Protein AF-A0AAG5DMY7-F1 (afdb_monomer_lite)

Sequence (211 aa):
MSATARTNRIQMEKLIEALQREPDIAHATYQRSRNRHDFWEELAKQLNYLGPPVKHHFHWKKVWFDFKCSVRKKMRLKTKALNGLERKVAEMLSSPTAQRIEIPLVHSGDRALRDIKIEVDDTNNMIDIEEPIIASTNDFPIRRKKDSKIEEVLEQNRELVEVTRLKLESEKLLVAAIQQATKANERVAEEMQKNNALLAALIDHLSQDAV

Organism: Anopheles atroparvus (NCBI:txid41427)

InterPro domains:
  IPR028002 Myb/SANT-like DNA-binding domain 5 [PF13873] (32-75)

Radius of gyration: 34.6 Å; chains: 1; bounding box: 76×49×114 Å

Foldseek 3Di:
DDDPPDQDPVLLVLLLVLCLVVVCLLLVPDDDPPCNVVSLQVSLVVSVVVDPPRDGSVVSVVVSVVLLVVLVVCVVVVPDDQDPSSVSSVVSVPPPPNPDDDDDPPDDDDDDDDDDDDDDDDDDDDDDDDDDDDDDDDDDPDDDPVVVVVVVVVVVVVVVVVVVVVVVVVVVVVVVVVVVVVVVVVVVVVVVVVVVVVVVVVVVVVVVVVD

pLDDT: mean 74.87, std 23.1, range [27.45, 97.5]

Structure (mmCIF, N/CA/C/O backbone):
data_AF-A0AAG5DMY7-F1
#
_entry.id   AF-A0AAG5DMY7-F1
#
loop_
_atom_site.group_PDB
_atom_site.id
_atom_site.type_symbol
_atom_site.label_atom_id
_atom_site.label_alt_id
_atom_site.label_comp_id
_atom_site.label_asym_id
_atom_site.label_entity_id
_atom_site.label_seq_id
_atom_site.pdbx_PDB_ins_code
_atom_site.Cartn_x
_atom_site.Cartn_y
_atom_site.Cartn_z
_atom_site.occupancy
_atom_site.B_iso_or_equiv
_atom_site.auth_seq_id
_atom_site.auth_comp_id
_atom_site.auth_asym_id
_atom_site.auth_atom_id
_atom_site.pdbx_PDB_model_num
ATOM 1 N N . MET A 1 1 ? 25.366 -17.070 -16.644 1.00 27.45 1 MET A N 1
ATOM 2 C CA . MET A 1 1 ? 25.275 -15.807 -15.873 1.00 27.45 1 MET A CA 1
ATOM 3 C C . MET A 1 1 ? 24.788 -14.699 -16.798 1.00 27.45 1 MET A C 1
ATOM 5 O O . MET A 1 1 ? 25.512 -14.366 -17.722 1.00 27.45 1 MET A O 1
ATOM 9 N N . SER A 1 2 ? 23.586 -14.145 -16.605 1.00 32.09 2 SER A N 1
ATOM 10 C CA . SER A 1 2 ? 23.185 -12.927 -17.326 1.00 32.09 2 SER A CA 1
ATOM 11 C C . SER A 1 2 ? 23.181 -11.770 -16.338 1.00 32.09 2 SER A C 1
ATOM 13 O O . SER A 1 2 ? 22.393 -11.753 -15.391 1.00 32.09 2 SER A O 1
ATOM 15 N N . ALA A 1 3 ? 24.123 -10.843 -16.515 1.00 36.44 3 ALA A N 1
ATOM 16 C CA . ALA A 1 3 ? 24.133 -9.568 -15.815 1.00 36.44 3 ALA A CA 1
ATOM 17 C C . ALA A 1 3 ? 22.745 -8.927 -15.952 1.00 36.44 3 ALA A C 1
ATOM 19 O O . ALA A 1 3 ? 22.164 -8.953 -17.036 1.00 36.44 3 ALA A O 1
ATOM 20 N N . THR A 1 4 ? 22.190 -8.351 -14.883 1.00 54.12 4 THR A N 1
ATOM 21 C CA . THR A 1 4 ? 20.932 -7.598 -14.971 1.00 54.12 4 THR A CA 1
ATOM 22 C C . THR A 1 4 ? 21.107 -6.472 -15.985 1.00 54.12 4 THR A C 1
ATOM 24 O O . THR A 1 4 ? 21.672 -5.425 -15.667 1.00 54.12 4 THR A O 1
ATOM 27 N N . ALA A 1 5 ? 20.665 -6.707 -17.221 1.00 65.56 5 ALA A N 1
ATOM 28 C CA . ALA A 1 5 ? 20.879 -5.793 -18.326 1.00 65.56 5 ALA A CA 1
ATOM 29 C C . ALA A 1 5 ? 20.291 -4.423 -17.967 1.00 65.56 5 ALA A C 1
ATOM 31 O O . ALA A 1 5 ? 19.132 -4.321 -17.528 1.00 65.56 5 ALA A O 1
ATOM 32 N N . ARG A 1 6 ? 21.141 -3.394 -18.080 1.00 77.75 6 ARG A N 1
ATOM 33 C CA . ARG A 1 6 ? 20.830 -2.009 -17.724 1.00 77.75 6 ARG A CA 1
ATOM 34 C C . ARG A 1 6 ? 19.629 -1.553 -18.548 1.00 77.75 6 ARG A C 1
ATOM 36 O O . ARG A 1 6 ? 19.631 -1.692 -19.765 1.00 77.75 6 ARG A O 1
ATOM 43 N N . THR A 1 7 ? 18.616 -1.017 -17.872 1.00 84.88 7 THR A N 1
ATOM 44 C CA . THR A 1 7 ? 17.443 -0.425 -18.523 1.00 84.88 7 THR A CA 1
ATOM 45 C C . THR A 1 7 ? 17.884 0.649 -19.513 1.00 84.88 7 THR A C 1
ATOM 47 O O . THR A 1 7 ? 18.654 1.542 -19.150 1.00 84.88 7 THR A O 1
ATOM 50 N N . ASN A 1 8 ? 17.399 0.560 -20.751 1.00 86.50 8 ASN A N 1
ATOM 51 C CA . ASN A 1 8 ? 17.703 1.539 -21.786 1.00 86.50 8 ASN A CA 1
ATOM 52 C C . ASN A 1 8 ? 17.087 2.900 -21.413 1.00 86.50 8 ASN A C 1
ATOM 54 O O . ASN A 1 8 ? 16.017 2.976 -20.806 1.00 86.50 8 ASN A O 1
ATOM 58 N N . ARG A 1 9 ? 17.752 3.993 -21.792 1.00 88.31 9 ARG A N 1
ATOM 59 C CA . ARG A 1 9 ? 17.266 5.359 -21.587 1.00 88.31 9 ARG A CA 1
ATOM 60 C C . ARG A 1 9 ? 15.864 5.564 -22.166 1.00 88.31 9 ARG A C 1
ATOM 62 O O . ARG A 1 9 ? 15.027 6.133 -21.478 1.00 88.31 9 ARG A O 1
ATOM 69 N N . ILE A 1 10 ? 15.593 5.057 -23.369 1.00 90.31 10 ILE A N 1
ATOM 70 C CA . ILE A 1 10 ? 14.285 5.204 -24.034 1.00 90.31 10 ILE A CA 1
ATOM 71 C C . ILE A 1 10 ? 13.180 4.506 -23.222 1.00 90.31 10 ILE A C 1
ATOM 73 O O . ILE A 1 10 ? 12.107 5.064 -23.000 1.00 90.31 10 ILE A O 1
ATOM 77 N N . GLN A 1 11 ? 13.470 3.313 -22.692 1.00 92.50 11 GLN A N 1
ATOM 78 C CA . GLN A 1 11 ? 12.554 2.589 -21.806 1.00 92.50 11 GLN A CA 1
ATOM 79 C C . GLN A 1 11 ? 12.327 3.347 -20.491 1.00 92.50 11 GLN A C 1
ATOM 81 O O . GLN A 1 11 ? 11.201 3.432 -20.012 1.00 92.50 11 GLN A O 1
ATOM 86 N N . MET A 1 12 ? 13.37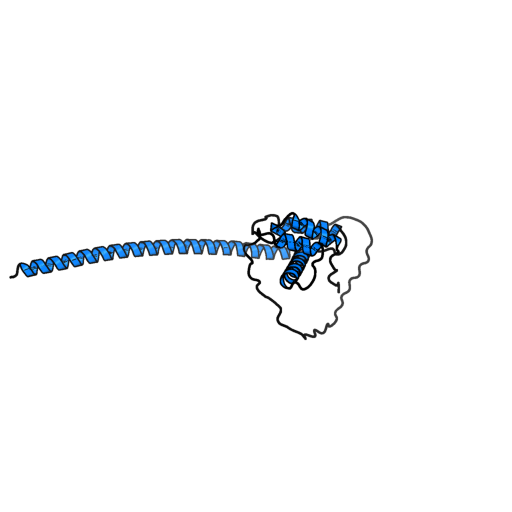6 3.939 -19.912 1.00 92.38 12 MET A N 1
ATOM 87 C CA . MET A 1 12 ? 13.245 4.752 -18.699 1.00 92.38 12 MET A CA 1
ATOM 88 C C . MET A 1 12 ? 12.395 6.008 -18.940 1.00 92.38 12 MET A C 1
ATOM 90 O O . MET A 1 12 ? 11.556 6.352 -18.112 1.00 92.38 12 MET A O 1
ATOM 94 N N . GLU A 1 13 ? 12.577 6.681 -20.076 1.00 92.75 13 GLU A N 1
ATOM 95 C CA . GLU A 1 13 ? 11.778 7.848 -20.464 1.00 92.75 13 GLU A CA 1
ATOM 96 C C . GLU A 1 13 ? 10.298 7.480 -20.613 1.00 92.75 13 GLU A C 1
ATOM 98 O O . GLU A 1 13 ? 9.448 8.146 -20.019 1.00 92.75 13 GLU A O 1
ATOM 103 N N . LYS A 1 14 ? 9.998 6.372 -21.305 1.00 94.25 14 LYS A N 1
ATOM 104 C CA . LYS A 1 14 ? 8.625 5.878 -21.462 1.00 94.25 14 LYS A CA 1
ATOM 105 C C . LYS A 1 14 ? 7.986 5.472 -20.133 1.00 94.25 14 LYS A C 1
ATOM 107 O O . LYS A 1 14 ? 6.818 5.769 -19.895 1.00 94.25 14 LYS A O 1
ATOM 112 N N . LEU A 1 15 ? 8.753 4.816 -19.261 1.00 93.81 15 LEU A N 1
ATOM 113 C CA . LEU A 1 15 ? 8.315 4.421 -17.922 1.00 93.81 15 LEU A CA 1
ATOM 114 C C . LEU A 1 15 ? 7.900 5.646 -17.097 1.00 93.81 15 LEU A C 1
ATOM 116 O O . LEU A 1 15 ? 6.832 5.647 -16.491 1.00 93.81 15 LEU A O 1
ATOM 120 N N . ILE A 1 16 ? 8.722 6.697 -17.100 1.00 93.31 16 ILE A N 1
ATOM 121 C CA . ILE A 1 16 ? 8.432 7.936 -16.368 1.00 93.31 16 ILE A CA 1
ATOM 122 C C . ILE A 1 16 ? 7.220 8.649 -16.973 1.00 93.31 16 ILE A C 1
ATOM 124 O O . ILE A 1 16 ? 6.351 9.083 -16.225 1.00 93.31 16 ILE A O 1
ATOM 128 N N . GLU A 1 17 ? 7.125 8.732 -18.301 1.00 93.31 17 GLU A N 1
ATOM 129 C CA . GLU A 1 17 ? 5.987 9.343 -18.997 1.00 93.31 17 GLU A CA 1
ATOM 130 C C . GLU A 1 17 ? 4.659 8.652 -18.638 1.00 93.31 17 GLU A C 1
ATOM 132 O O . GLU A 1 17 ? 3.671 9.318 -18.331 1.00 93.31 17 GLU A O 1
ATOM 137 N N . ALA A 1 18 ? 4.630 7.316 -18.630 1.00 92.12 18 ALA A N 1
ATOM 138 C CA . ALA A 1 18 ? 3.442 6.549 -18.259 1.00 92.12 18 ALA A CA 1
ATOM 139 C C . ALA A 1 18 ? 3.042 6.779 -16.793 1.00 92.12 18 ALA A C 1
ATOM 141 O O . ALA A 1 18 ? 1.865 6.949 -16.487 1.00 92.12 18 ALA A O 1
ATOM 142 N N . LEU A 1 19 ? 4.019 6.843 -15.887 1.00 90.81 19 LEU A N 1
ATOM 143 C CA . LEU A 1 19 ? 3.781 7.055 -14.458 1.00 90.81 19 LEU A CA 1
ATOM 144 C C . LEU A 1 19 ? 3.450 8.512 -14.102 1.00 90.81 19 LEU A C 1
ATOM 146 O O . LEU A 1 19 ? 2.812 8.752 -13.084 1.00 90.81 19 LEU A O 1
ATOM 150 N N . GLN A 1 20 ? 3.824 9.482 -14.941 1.00 89.12 20 GLN A N 1
ATOM 151 C CA . GLN A 1 20 ? 3.346 10.867 -14.833 1.00 89.12 20 GLN A CA 1
ATOM 152 C C . GLN A 1 20 ? 1.853 10.991 -15.137 1.00 89.12 20 GLN A C 1
ATOM 154 O O . GLN A 1 20 ? 1.190 11.831 -14.537 1.00 89.12 20 GLN A O 1
ATOM 159 N N . ARG A 1 21 ? 1.327 10.161 -16.045 1.00 88.06 21 ARG A N 1
ATOM 160 C CA . ARG A 1 21 ? -0.108 10.125 -16.362 1.00 88.06 21 ARG A CA 1
ATOM 161 C C . ARG A 1 21 ? -0.933 9.444 -15.272 1.00 88.06 21 ARG A C 1
ATOM 163 O O . ARG A 1 21 ? -2.083 9.808 -15.082 1.00 88.06 21 ARG A O 1
ATOM 170 N N . GLU A 1 22 ? -0.327 8.504 -14.550 1.00 86.62 22 GLU A N 1
ATOM 171 C CA . GLU A 1 22 ? -0.977 7.692 -13.514 1.00 86.62 22 GLU A CA 1
ATOM 172 C C . GLU A 1 22 ? -0.286 7.864 -12.143 1.00 86.62 22 GLU A C 1
ATOM 174 O O . GLU A 1 22 ? 0.382 6.938 -11.651 1.00 86.62 22 GLU A O 1
ATOM 179 N N . PRO A 1 23 ? -0.415 9.043 -11.496 1.00 82.50 23 PRO A N 1
ATOM 180 C CA . PRO A 1 23 ? 0.285 9.348 -10.248 1.00 82.50 23 PRO A CA 1
ATOM 181 C C . PRO A 1 23 ? -0.091 8.387 -9.110 1.00 82.50 23 PRO A C 1
ATOM 183 O O . PRO A 1 23 ? 0.783 7.988 -8.341 1.00 82.50 23 PRO A O 1
ATOM 186 N N . ASP A 1 24 ? -1.337 7.918 -9.036 1.00 82.25 24 ASP A N 1
ATOM 187 C CA . ASP A 1 24 ? -1.775 6.965 -8.004 1.00 82.25 24 ASP A CA 1
ATOM 188 C C . ASP A 1 24 ? -0.967 5.657 -8.048 1.00 82.25 24 ASP A C 1
ATOM 190 O O . ASP A 1 24 ? -0.546 5.110 -7.021 1.00 82.25 24 ASP A O 1
ATOM 194 N N . ILE A 1 25 ? -0.669 5.177 -9.260 1.00 84.44 25 ILE A N 1
ATOM 195 C CA . ILE A 1 25 ? 0.158 3.987 -9.479 1.00 84.44 25 ILE A CA 1
ATOM 196 C C . ILE A 1 25 ? 1.628 4.296 -9.167 1.00 84.44 25 ILE A C 1
ATOM 198 O O . ILE A 1 25 ? 2.311 3.480 -8.540 1.00 84.44 25 ILE A O 1
ATOM 202 N N . ALA A 1 26 ? 2.116 5.479 -9.551 1.00 85.06 26 ALA A N 1
ATOM 203 C CA . ALA A 1 26 ? 3.495 5.913 -9.330 1.00 85.06 26 ALA A CA 1
ATOM 204 C C . ALA A 1 26 ? 3.850 6.056 -7.838 1.00 85.06 26 ALA A C 1
ATOM 206 O O . ALA A 1 26 ? 4.916 5.601 -7.381 1.00 85.06 26 ALA A O 1
ATOM 207 N N . HIS A 1 27 ? 2.939 6.648 -7.068 1.00 81.69 27 HIS A N 1
ATOM 208 C CA . HIS A 1 27 ? 3.067 6.862 -5.631 1.00 81.69 27 HIS A CA 1
ATOM 209 C C . HIS A 1 27 ? 2.755 5.609 -4.811 1.00 81.69 27 HIS A C 1
ATOM 211 O O . HIS A 1 27 ? 3.167 5.537 -3.655 1.00 81.69 27 HIS A O 1
ATOM 217 N N . ALA A 1 28 ? 2.117 4.599 -5.413 1.00 75.75 28 ALA A N 1
ATOM 218 C CA . ALA A 1 28 ? 1.536 3.460 -4.704 1.00 75.75 28 ALA A CA 1
ATOM 219 C C . ALA A 1 28 ? 0.531 3.894 -3.617 1.00 75.75 28 ALA A C 1
ATOM 221 O O . ALA A 1 28 ? 0.267 3.150 -2.672 1.00 75.75 28 ALA A O 1
ATOM 222 N N . THR A 1 29 ? -0.035 5.095 -3.766 1.00 64.62 29 THR A N 1
ATOM 223 C CA . THR A 1 29 ? -1.059 5.652 -2.894 1.00 64.62 29 THR A CA 1
ATOM 224 C C . THR A 1 29 ? -2.407 5.141 -3.379 1.00 64.62 29 THR A C 1
ATOM 226 O O . THR A 1 29 ? -2.881 5.509 -4.446 1.00 64.62 29 THR A O 1
ATOM 229 N N . TYR A 1 30 ? -3.012 4.288 -2.556 1.00 57.06 30 TYR A N 1
ATOM 230 C CA . TYR A 1 30 ? -4.385 3.785 -2.619 1.00 57.06 30 TYR A CA 1
ATOM 231 C C . TYR A 1 30 ? -4.623 2.347 -3.112 1.00 57.06 30 TYR A C 1
ATOM 233 O O . TYR A 1 30 ? -4.022 1.797 -4.035 1.00 57.06 30 TYR A O 1
ATOM 241 N N . GLN A 1 31 ? -5.574 1.737 -2.408 1.00 54.78 31 GLN A N 1
ATOM 242 C CA . GLN A 1 31 ? -5.819 0.306 -2.243 1.00 54.78 31 GLN A CA 1
ATOM 243 C C . GLN A 1 31 ? -6.810 -0.257 -3.279 1.00 54.78 31 GLN A C 1
ATOM 245 O O . GLN A 1 31 ? -7.251 -1.396 -3.154 1.00 54.78 31 GLN A O 1
ATOM 250 N N . ARG A 1 32 ? -7.194 0.537 -4.294 1.00 50.66 32 ARG A N 1
ATOM 251 C CA . ARG A 1 32 ? -8.394 0.260 -5.106 1.00 50.66 32 ARG A CA 1
ATOM 252 C C . ARG A 1 32 ? -8.330 0.600 -6.597 1.00 50.66 32 ARG A C 1
ATOM 254 O O . ARG A 1 32 ? -9.373 0.573 -7.242 1.00 50.66 32 ARG A O 1
ATOM 261 N N . SER A 1 33 ? -7.157 0.859 -7.182 1.00 56.81 33 SER A N 1
ATOM 262 C CA . SER A 1 33 ? -7.065 0.800 -8.649 1.00 56.81 33 SER A CA 1
ATOM 263 C C . SER A 1 33 ? -7.152 -0.675 -9.054 1.00 56.81 33 SER A C 1
ATOM 265 O O . SER A 1 33 ? -6.176 -1.424 -8.947 1.00 56.81 33 SER A O 1
ATOM 267 N N . ARG A 1 34 ? -8.361 -1.109 -9.446 1.00 59.84 34 ARG A N 1
ATOM 268 C CA . ARG A 1 34 ? -8.655 -2.475 -9.921 1.00 59.84 34 ARG A CA 1
ATOM 269 C C . ARG A 1 34 ? -7.722 -2.904 -11.061 1.00 59.84 34 ARG A C 1
ATOM 271 O O . ARG A 1 34 ? -7.508 -4.095 -11.231 1.00 59.84 34 ARG A O 1
ATOM 278 N N . ASN A 1 35 ? -7.080 -1.947 -11.733 1.00 75.50 35 ASN A N 1
ATOM 279 C CA . ASN A 1 35 ? -6.341 -2.171 -12.968 1.00 75.50 35 ASN A CA 1
ATOM 280 C C . ASN A 1 35 ? -4.823 -1.957 -12.810 1.00 75.50 35 ASN A C 1
ATOM 282 O O . ASN A 1 35 ? -4.122 -1.818 -13.806 1.00 75.50 35 ASN A O 1
ATOM 286 N N . ARG A 1 36 ? -4.263 -1.921 -11.584 1.00 83.06 36 ARG A N 1
ATOM 287 C CA . ARG A 1 36 ? -2.794 -1.790 -11.416 1.00 83.06 36 ARG A CA 1
ATOM 288 C C . ARG A 1 36 ? -2.046 -2.930 -12.090 1.00 83.06 36 ARG A C 1
ATOM 290 O O . ARG A 1 36 ? -0.979 -2.710 -12.648 1.00 83.06 36 ARG A O 1
ATOM 297 N N . HIS A 1 37 ? -2.554 -4.151 -11.958 1.00 86.50 37 HIS A N 1
ATOM 298 C CA . HIS A 1 37 ? -1.934 -5.311 -12.585 1.00 86.50 37 HIS A CA 1
ATOM 299 C C . HIS A 1 37 ? -1.855 -5.107 -14.102 1.00 86.50 37 HIS A C 1
ATOM 301 O O . HIS A 1 37 ? -0.753 -5.073 -14.647 1.00 86.50 37 HIS A O 1
ATOM 307 N N . ASP A 1 38 ? -2.999 -4.820 -14.717 1.00 89.00 38 ASP A N 1
ATOM 308 C CA . ASP A 1 38 ? -3.143 -4.630 -16.161 1.00 89.00 38 ASP A CA 1
ATOM 309 C C . ASP A 1 38 ? -2.322 -3.444 -16.674 1.00 89.00 38 ASP A C 1
ATOM 311 O O . ASP A 1 38 ? -1.652 -3.556 -17.697 1.00 89.00 38 ASP A O 1
ATOM 315 N N . PHE A 1 39 ? -2.274 -2.338 -15.922 1.00 91.00 39 PHE A N 1
ATOM 316 C CA . PHE A 1 39 ? -1.412 -1.197 -16.235 1.00 91.00 39 PHE A CA 1
ATOM 317 C C . PHE A 1 39 ? 0.055 -1.616 -16.347 1.00 91.00 39 PHE A C 1
ATOM 319 O O . PHE A 1 39 ? 0.739 -1.269 -17.307 1.00 91.00 39 PHE A O 1
ATOM 326 N N . TRP A 1 40 ? 0.559 -2.365 -15.362 1.00 93.06 40 TRP A N 1
ATOM 327 C CA . TRP A 1 40 ? 1.958 -2.778 -15.353 1.00 93.06 40 TRP A CA 1
ATOM 328 C C . TRP A 1 40 ? 2.260 -3.849 -16.401 1.00 93.06 40 TRP A C 1
ATOM 330 O O . TRP A 1 40 ? 3.377 -3.869 -16.918 1.00 93.06 40 TRP A O 1
ATOM 340 N N . GLU A 1 41 ? 1.307 -4.724 -16.722 1.00 93.44 41 GLU A N 1
ATOM 341 C CA . GLU A 1 41 ? 1.448 -5.674 -17.828 1.00 93.44 41 GLU A CA 1
ATOM 342 C C . GLU A 1 41 ? 1.517 -4.976 -19.180 1.00 93.44 41 GLU A C 1
ATOM 344 O O . GLU A 1 41 ? 2.423 -5.251 -19.968 1.00 93.44 41 GLU A O 1
ATOM 349 N N . GLU A 1 42 ? 0.603 -4.046 -19.436 1.00 94.19 42 GLU A N 1
ATOM 350 C CA . GLU A 1 42 ? 0.560 -3.309 -20.693 1.00 94.19 42 GLU A CA 1
ATOM 351 C C . GLU A 1 42 ? 1.788 -2.408 -20.847 1.00 94.19 42 GLU A C 1
ATOM 353 O O . GLU A 1 42 ? 2.470 -2.430 -21.874 1.00 94.19 42 GLU A O 1
ATOM 358 N N . LEU A 1 43 ? 2.171 -1.708 -19.778 1.00 94.44 43 LEU A N 1
ATOM 359 C CA . LEU A 1 43 ? 3.397 -0.922 -19.766 1.00 94.44 43 LEU A CA 1
ATOM 360 C C . LEU A 1 43 ? 4.631 -1.799 -20.012 1.00 94.44 43 LEU A C 1
ATOM 362 O O . LEU A 1 43 ? 5.522 -1.400 -20.755 1.00 94.44 43 LEU A O 1
ATOM 366 N N . ALA A 1 44 ? 4.692 -3.010 -19.453 1.00 93.62 44 ALA A N 1
ATOM 367 C CA . ALA A 1 44 ? 5.802 -3.924 -19.709 1.00 93.62 44 ALA A CA 1
ATOM 368 C C . ALA A 1 44 ? 5.906 -4.317 -21.188 1.00 93.62 44 ALA A C 1
ATOM 370 O O . ALA A 1 44 ? 7.015 -4.337 -21.720 1.00 93.62 44 ALA A O 1
ATOM 371 N N . LYS A 1 45 ? 4.781 -4.585 -21.866 1.00 94.62 45 LYS A N 1
ATOM 372 C CA . LYS A 1 45 ? 4.770 -4.867 -23.312 1.00 94.62 45 LYS A CA 1
ATOM 373 C C . LYS A 1 45 ? 5.316 -3.682 -24.102 1.00 94.62 45 LYS A C 1
ATOM 375 O O . LYS A 1 45 ? 6.218 -3.864 -24.916 1.00 94.62 45 LYS A O 1
ATOM 380 N N . GLN A 1 46 ? 4.841 -2.473 -23.799 1.00 94.38 46 GLN A N 1
ATOM 381 C CA . GLN A 1 46 ? 5.314 -1.249 -24.449 1.00 94.38 46 GLN A CA 1
ATOM 382 C C . GLN A 1 46 ? 6.815 -1.038 -24.237 1.00 94.38 46 GLN A C 1
ATOM 384 O O . GLN A 1 46 ? 7.534 -0.745 -25.184 1.00 94.38 46 GLN A O 1
ATOM 389 N N . LEU A 1 47 ? 7.317 -1.233 -23.015 1.00 92.94 47 LEU A N 1
ATOM 390 C CA . LEU A 1 47 ? 8.741 -1.089 -22.706 1.00 92.94 47 LEU A CA 1
ATOM 391 C C . LEU A 1 47 ? 9.603 -2.145 -23.403 1.00 92.94 47 LEU A C 1
ATOM 393 O O . LEU A 1 47 ? 10.684 -1.826 -23.895 1.00 92.94 47 LEU A O 1
ATOM 397 N N . ASN A 1 48 ? 9.127 -3.385 -23.468 1.00 92.94 48 ASN A N 1
ATOM 398 C CA . ASN A 1 48 ? 9.834 -4.480 -24.127 1.00 92.94 48 ASN A CA 1
ATOM 399 C C . ASN A 1 48 ? 9.860 -4.310 -25.654 1.00 92.94 48 ASN A C 1
ATOM 401 O O . ASN A 1 48 ? 10.830 -4.711 -26.290 1.00 92.94 48 ASN A O 1
ATOM 405 N N . TYR A 1 49 ? 8.841 -3.666 -26.234 1.00 92.81 49 TYR A N 1
ATOM 406 C CA . TYR A 1 49 ? 8.811 -3.320 -27.657 1.00 92.81 49 TYR A CA 1
ATOM 407 C C . TYR A 1 49 ? 9.868 -2.271 -28.039 1.00 92.81 49 TYR A C 1
ATOM 409 O O . TYR A 1 49 ? 10.375 -2.277 -29.155 1.00 92.81 49 TYR A O 1
ATOM 417 N N . LEU A 1 50 ? 10.268 -1.401 -27.103 1.00 89.81 50 LEU A N 1
ATOM 418 C CA . LEU A 1 50 ? 11.315 -0.389 -27.326 1.00 89.81 50 LEU A CA 1
ATOM 419 C C . LEU A 1 50 ? 12.736 -0.979 -27.376 1.00 89.81 50 LEU A C 1
ATOM 421 O O . LEU A 1 50 ? 13.709 -0.236 -27.517 1.00 89.81 50 LEU A O 1
ATOM 425 N N . GLY A 1 51 ? 12.861 -2.302 -27.260 1.00 84.69 51 GLY A N 1
ATOM 426 C CA . GLY A 1 51 ? 14.101 -3.045 -27.419 1.00 84.69 51 GLY A CA 1
ATOM 427 C C . GLY A 1 51 ? 14.619 -3.652 -26.114 1.00 84.69 51 GLY A C 1
ATOM 428 O O . GLY A 1 51 ? 13.952 -3.619 -25.078 1.00 84.69 51 GLY A O 1
ATOM 429 N N . PRO A 1 52 ? 15.822 -4.245 -26.140 1.00 83.81 52 PRO A N 1
ATOM 430 C CA . PRO A 1 52 ? 16.426 -4.823 -24.951 1.00 83.81 52 PRO A CA 1
ATOM 431 C C . PRO A 1 52 ? 16.734 -3.759 -23.880 1.00 83.81 52 PRO A C 1
ATOM 433 O O . PRO A 1 52 ? 17.083 -2.623 -24.214 1.00 83.81 52 PRO A O 1
ATOM 436 N N . PRO A 1 53 ? 16.718 -4.130 -22.589 1.00 89.00 53 PRO A N 1
ATOM 437 C CA . PRO A 1 53 ? 16.303 -5.421 -22.037 1.00 89.00 53 PRO A CA 1
ATOM 438 C C . PRO A 1 53 ? 14.788 -5.657 -22.052 1.00 89.00 53 PRO A C 1
ATOM 440 O O . PRO A 1 53 ? 14.015 -4.783 -21.669 1.00 89.00 53 PRO A O 1
ATOM 443 N N . VAL A 1 54 ? 14.389 -6.891 -22.368 1.00 88.44 54 VAL A N 1
ATOM 444 C CA . VAL A 1 54 ? 13.018 -7.385 -22.181 1.00 88.44 54 VAL A CA 1
ATOM 445 C C . VAL A 1 54 ? 12.866 -7.861 -20.738 1.00 88.44 54 VAL A C 1
ATOM 447 O O . VAL A 1 54 ? 13.651 -8.684 -20.263 1.00 88.44 54 VAL A O 1
ATOM 450 N N . LYS A 1 55 ? 11.887 -7.325 -20.007 1.00 88.75 55 LYS A N 1
ATOM 451 C CA . LYS A 1 55 ? 11.640 -7.680 -18.605 1.00 88.75 55 LYS A CA 1
ATOM 452 C C . LYS A 1 55 ? 10.159 -7.947 -18.350 1.00 88.75 55 LYS A C 1
ATOM 454 O O . LYS A 1 55 ? 9.275 -7.355 -18.963 1.00 88.75 55 LYS A O 1
ATOM 459 N N . HIS A 1 56 ? 9.888 -8.823 -17.387 1.00 91.81 56 HIS A N 1
ATOM 460 C CA . HIS A 1 56 ? 8.533 -9.041 -16.879 1.00 91.81 56 HIS A CA 1
ATOM 461 C C . HIS A 1 56 ? 8.028 -7.819 -16.088 1.00 91.81 56 HIS A C 1
ATOM 463 O O . HIS A 1 56 ? 8.829 -7.087 -15.501 1.00 91.81 56 HIS A O 1
ATOM 469 N N . HIS A 1 57 ? 6.710 -7.630 -15.989 1.00 89.81 57 HIS A N 1
ATOM 470 C CA . HIS A 1 57 ? 6.109 -6.464 -15.331 1.00 89.81 57 HIS A CA 1
ATOM 471 C C . HIS A 1 57 ? 6.577 -6.261 -13.871 1.00 89.81 57 HIS A C 1
ATOM 473 O O . HIS A 1 57 ? 6.793 -5.131 -13.436 1.00 89.81 57 HIS A O 1
ATOM 479 N N . PHE A 1 58 ? 6.819 -7.342 -13.114 1.00 87.31 58 PHE A N 1
ATOM 480 C CA . PHE A 1 58 ? 7.374 -7.270 -11.750 1.00 87.31 58 PHE A CA 1
ATOM 481 C C . PHE A 1 58 ? 8.769 -6.630 -11.704 1.00 87.31 58 PHE A C 1
ATOM 483 O O . PHE A 1 58 ? 9.079 -5.869 -10.790 1.00 87.31 58 PHE A O 1
ATOM 490 N N . HIS A 1 59 ? 9.604 -6.892 -12.708 1.00 89.50 59 HIS A N 1
ATOM 491 C CA . HIS A 1 59 ? 10.931 -6.292 -12.797 1.00 89.50 59 HIS A CA 1
ATOM 492 C C . HIS A 1 59 ? 10.846 -4.810 -13.162 1.00 89.50 59 HIS A C 1
ATOM 494 O O . HIS A 1 59 ? 11.613 -4.017 -12.627 1.00 89.50 59 HIS A O 1
ATOM 500 N N . TRP A 1 60 ? 9.892 -4.413 -14.008 1.00 92.19 60 TRP A N 1
ATOM 501 C CA . TRP A 1 60 ? 9.645 -3.001 -14.314 1.00 92.19 60 TRP A CA 1
ATOM 502 C C . TRP A 1 60 ? 9.163 -2.210 -13.092 1.00 92.19 60 TRP A C 1
ATOM 504 O O . TRP A 1 60 ? 9.667 -1.116 -12.837 1.00 92.19 60 TRP A O 1
ATOM 514 N N . LYS A 1 61 ? 8.291 -2.804 -12.265 1.00 91.44 61 LYS A N 1
ATOM 515 C CA . LYS A 1 61 ? 7.921 -2.248 -10.949 1.00 91.44 61 LYS A CA 1
ATOM 516 C C . LYS A 1 61 ? 9.147 -2.024 -10.062 1.00 91.44 61 LYS A C 1
ATOM 518 O O . LYS A 1 61 ? 9.275 -0.968 -9.447 1.00 91.44 61 LYS A O 1
ATOM 523 N N . LYS A 1 62 ? 10.060 -3.001 -10.012 1.00 88.19 62 LYS A N 1
ATOM 524 C CA . LYS A 1 62 ? 11.307 -2.893 -9.242 1.00 88.19 62 LYS A CA 1
ATOM 525 C C . LYS A 1 62 ? 12.220 -1.786 -9.778 1.00 88.19 62 LYS A C 1
ATOM 527 O O . LYS A 1 62 ? 12.689 -0.970 -8.996 1.00 88.19 62 LYS A O 1
ATOM 532 N N . VAL A 1 63 ? 12.397 -1.697 -11.100 1.00 90.88 63 VAL A N 1
ATOM 533 C CA . VAL A 1 63 ? 13.164 -0.617 -11.750 1.00 90.88 63 VAL A CA 1
ATOM 534 C C . VAL A 1 63 ? 12.623 0.756 -11.346 1.00 90.88 63 VAL A C 1
ATOM 536 O O . VAL A 1 63 ? 13.402 1.642 -10.996 1.00 90.88 63 VAL A O 1
ATOM 539 N N . TRP A 1 64 ? 11.297 0.927 -11.343 1.00 93.06 64 TRP A N 1
ATOM 540 C CA . TRP A 1 64 ? 10.668 2.160 -10.873 1.00 93.06 64 TRP A CA 1
ATOM 541 C C . TRP A 1 64 ? 10.943 2.431 -9.390 1.00 93.06 64 TRP A C 1
ATOM 543 O O . TRP A 1 64 ? 11.319 3.547 -9.030 1.00 93.06 64 TRP A O 1
ATOM 553 N N . PHE A 1 65 ? 10.780 1.424 -8.530 1.00 90.38 65 PHE A N 1
ATOM 554 C CA . PHE A 1 65 ? 11.032 1.553 -7.096 1.00 90.38 65 PHE A CA 1
ATOM 555 C C . PHE A 1 65 ? 12.475 1.987 -6.805 1.00 90.38 65 PHE A C 1
ATOM 557 O O . PHE A 1 65 ? 12.687 2.980 -6.106 1.00 90.38 65 PHE A O 1
ATOM 564 N N . ASP A 1 66 ? 13.455 1.303 -7.396 1.00 88.50 66 ASP A N 1
ATOM 565 C CA . ASP A 1 66 ? 14.877 1.594 -7.209 1.00 88.50 66 ASP A CA 1
ATOM 566 C C . ASP A 1 66 ? 15.223 3.006 -7.710 1.00 88.50 66 ASP A C 1
ATOM 568 O O . ASP A 1 66 ? 15.919 3.769 -7.029 1.00 88.50 66 ASP A O 1
ATOM 572 N N . PHE A 1 67 ? 14.684 3.398 -8.871 1.00 89.94 67 PHE A N 1
ATOM 573 C CA . PHE A 1 67 ? 14.885 4.732 -9.434 1.00 89.94 67 PHE A CA 1
ATOM 574 C C . PHE A 1 67 ? 14.289 5.825 -8.537 1.00 89.94 67 PHE A C 1
ATOM 576 O O . PHE A 1 67 ? 14.982 6.780 -8.180 1.00 89.94 67 PHE A O 1
ATOM 583 N N . LYS A 1 68 ? 13.043 5.647 -8.087 1.00 89.88 68 LYS A N 1
ATOM 584 C CA . LYS A 1 68 ? 12.359 6.551 -7.152 1.00 89.88 68 LYS A CA 1
ATOM 585 C C . LYS A 1 68 ? 13.139 6.715 -5.844 1.00 89.88 68 LYS A C 1
ATOM 587 O O . LYS A 1 68 ? 13.337 7.839 -5.379 1.00 89.88 68 LYS A O 1
ATOM 592 N N . CYS A 1 69 ? 13.620 5.620 -5.260 1.00 87.75 69 CYS A N 1
ATOM 593 C CA . CYS A 1 69 ? 14.426 5.639 -4.037 1.00 87.75 69 CYS A CA 1
ATOM 594 C C . CYS A 1 69 ? 15.761 6.373 -4.234 1.00 87.75 69 CYS A C 1
ATOM 596 O O . CYS A 1 69 ? 16.156 7.176 -3.385 1.00 87.75 69 CYS A O 1
ATOM 598 N N . SER A 1 70 ? 16.427 6.157 -5.371 1.00 88.56 70 SER A N 1
ATOM 599 C CA . SER A 1 70 ? 17.655 6.870 -5.739 1.00 88.56 70 SER A CA 1
ATOM 600 C C . SER A 1 70 ? 17.426 8.382 -5.854 1.00 88.56 70 SER A C 1
ATOM 602 O O . SER A 1 70 ? 18.180 9.166 -5.271 1.00 88.56 70 SER A O 1
ATOM 604 N N . VAL A 1 71 ? 16.341 8.804 -6.517 1.00 87.50 71 VAL A N 1
ATOM 605 C CA . VAL A 1 71 ? 15.950 10.220 -6.629 1.00 87.50 71 VAL A CA 1
ATOM 606 C C . VAL A 1 71 ? 15.682 10.826 -5.251 1.00 87.50 71 VAL A C 1
ATOM 608 O O . VAL A 1 71 ? 16.289 11.840 -4.908 1.00 87.50 71 VAL A O 1
ATOM 611 N N . ARG A 1 72 ? 14.870 10.174 -4.405 1.00 86.56 72 ARG A N 1
ATOM 612 C CA . ARG A 1 72 ? 14.597 10.638 -3.029 1.00 86.56 72 ARG A CA 1
ATOM 613 C C . ARG A 1 72 ? 15.874 10.779 -2.199 1.00 86.56 72 ARG A C 1
ATOM 615 O O . ARG A 1 72 ? 16.051 11.769 -1.489 1.00 86.56 72 ARG A O 1
ATOM 622 N N . LYS A 1 73 ? 16.792 9.812 -2.302 1.00 85.44 73 LYS A N 1
ATOM 623 C CA . LYS A 1 73 ? 18.092 9.857 -1.616 1.00 85.44 73 LYS A CA 1
ATOM 624 C C . LYS A 1 73 ? 18.920 11.058 -2.077 1.00 85.44 73 LYS A C 1
ATOM 626 O O . LYS A 1 73 ? 19.477 11.757 -1.234 1.00 85.44 73 LYS A O 1
ATOM 631 N N . LYS A 1 74 ? 18.963 11.337 -3.383 1.00 86.06 74 LYS A N 1
ATOM 632 C CA . LYS A 1 74 ? 19.656 12.513 -3.934 1.00 86.06 74 LYS A CA 1
ATOM 633 C C . LYS A 1 74 ? 19.032 13.829 -3.470 1.00 86.06 74 LYS A C 1
ATOM 635 O O . LYS A 1 74 ? 19.775 14.726 -3.083 1.00 86.06 74 LYS A O 1
ATOM 640 N N . MET A 1 75 ? 17.700 13.928 -3.453 1.00 84.50 75 MET A N 1
ATOM 641 C CA . MET A 1 75 ? 16.981 15.112 -2.964 1.00 84.50 75 MET A CA 1
ATOM 642 C C . MET A 1 75 ? 17.305 15.407 -1.496 1.00 84.50 75 MET A C 1
ATOM 644 O O . MET A 1 75 ? 17.595 16.548 -1.149 1.00 84.50 75 MET A O 1
ATOM 648 N N . ARG A 1 76 ? 17.318 14.372 -0.644 1.00 83.25 76 ARG A N 1
ATOM 649 C CA . ARG A 1 76 ? 17.616 14.512 0.789 1.00 83.25 76 ARG A CA 1
ATOM 650 C C . ARG A 1 76 ? 19.067 14.900 1.056 1.00 83.25 76 ARG A C 1
ATOM 652 O O . ARG A 1 76 ? 19.325 15.750 1.897 1.00 83.25 76 ARG A O 1
ATOM 659 N N . LEU A 1 77 ? 20.010 14.261 0.366 1.00 81.06 77 LEU A N 1
ATOM 660 C CA . LEU A 1 77 ? 21.437 14.461 0.620 1.00 81.06 77 LEU A CA 1
ATOM 661 C C . LEU A 1 77 ? 22.016 15.687 -0.106 1.00 81.06 77 LEU A C 1
ATOM 663 O O . LEU A 1 77 ? 23.151 16.056 0.173 1.00 81.06 77 LEU A O 1
ATOM 667 N N . LYS A 1 78 ? 21.288 16.289 -1.064 1.00 77.50 78 LYS A N 1
ATOM 668 C CA . LYS A 1 78 ? 21.765 17.370 -1.958 1.00 77.50 78 LYS A CA 1
ATOM 669 C C . LYS A 1 78 ? 23.126 17.072 -2.613 1.00 77.50 78 LYS A C 1
ATOM 671 O O . LYS A 1 78 ? 23.835 17.969 -3.049 1.00 77.50 78 LYS A O 1
ATOM 676 N N . THR A 1 79 ? 23.494 15.794 -2.701 1.00 63.91 79 THR A N 1
ATOM 677 C CA . THR A 1 79 ? 24.859 15.351 -3.016 1.00 63.91 79 THR A CA 1
ATOM 678 C C . THR A 1 79 ? 25.252 15.548 -4.476 1.00 63.91 79 THR A C 1
ATOM 680 O O . THR A 1 79 ? 26.440 15.571 -4.776 1.00 63.91 79 THR A O 1
ATOM 683 N N . LYS A 1 80 ? 24.283 15.604 -5.403 1.00 71.88 80 LYS A N 1
ATOM 684 C CA . LYS A 1 80 ? 24.508 15.714 -6.856 1.00 71.88 80 LYS A CA 1
ATOM 685 C C . LYS A 1 80 ? 23.337 16.434 -7.526 1.00 71.88 80 LYS A C 1
ATOM 687 O O . LYS A 1 80 ? 22.195 16.256 -7.102 1.00 71.88 80 LYS A O 1
ATOM 692 N N . ALA A 1 81 ? 23.618 17.177 -8.598 1.00 78.81 81 ALA A N 1
ATOM 693 C CA . ALA A 1 81 ? 22.584 17.752 -9.453 1.00 78.81 81 ALA A CA 1
ATOM 694 C C . ALA A 1 81 ? 21.721 16.638 -10.071 1.00 78.81 81 ALA A C 1
ATOM 696 O O . ALA A 1 81 ? 22.246 15.638 -10.568 1.00 78.81 81 ALA A O 1
ATOM 697 N N . LEU A 1 82 ? 20.398 16.806 -10.017 1.00 82.81 82 LEU A N 1
ATOM 698 C CA . LEU A 1 82 ? 19.453 15.884 -10.644 1.00 82.81 82 LEU A CA 1
ATOM 699 C C . LEU A 1 82 ? 19.537 16.023 -12.165 1.00 82.81 82 LEU A C 1
ATOM 701 O O . LEU A 1 82 ? 19.509 17.141 -12.694 1.00 82.81 82 LEU A O 1
ATOM 705 N N . ASN A 1 83 ? 19.595 14.892 -12.866 1.00 86.31 83 ASN A N 1
ATOM 706 C CA . ASN A 1 83 ? 19.441 14.897 -14.319 1.00 86.31 83 ASN A CA 1
ATOM 707 C C . ASN A 1 83 ? 17.983 15.229 -14.718 1.00 86.31 83 ASN A C 1
ATOM 709 O O . ASN A 1 83 ? 17.090 15.290 -13.872 1.00 86.31 83 ASN A O 1
ATOM 713 N N . GLY A 1 84 ? 17.724 15.453 -16.012 1.00 86.00 84 GLY A N 1
ATOM 714 C CA . GLY A 1 84 ? 16.399 15.872 -16.491 1.00 86.00 84 GLY A CA 1
ATOM 715 C C . GLY A 1 84 ? 15.255 14.914 -16.122 1.00 86.00 84 GLY A C 1
ATOM 716 O O . GLY A 1 84 ? 14.164 15.371 -15.794 1.00 86.00 84 GLY A O 1
ATOM 717 N N . LEU A 1 85 ? 15.506 13.600 -16.106 1.00 86.69 85 LEU A N 1
ATOM 718 C CA . LEU A 1 85 ? 14.510 12.590 -15.725 1.00 86.69 85 LEU A CA 1
ATOM 719 C C . LEU A 1 85 ? 14.301 12.530 -14.215 1.00 86.69 85 LEU A C 1
ATOM 721 O O . LEU A 1 85 ? 13.173 12.455 -13.739 1.00 86.69 85 LEU A O 1
ATOM 725 N N . GLU A 1 86 ? 15.388 12.623 -13.458 1.00 89.12 86 GLU A N 1
ATOM 726 C CA . GLU A 1 86 ? 15.352 12.681 -12.001 1.00 89.12 86 GLU A CA 1
ATOM 727 C C . GLU A 1 86 ? 14.617 13.930 -11.510 1.00 89.12 86 GLU A C 1
ATOM 729 O O . GLU A 1 86 ? 13.908 13.854 -10.513 1.00 89.12 86 GLU A O 1
ATOM 734 N N . ARG A 1 87 ? 14.725 15.058 -12.225 1.00 86.94 87 ARG A N 1
ATOM 735 C CA . ARG A 1 87 ? 13.974 16.284 -11.924 1.00 86.94 87 ARG A CA 1
ATOM 736 C C . ARG A 1 87 ? 12.474 16.106 -12.149 1.00 86.94 87 ARG A C 1
ATOM 738 O O . ARG A 1 87 ? 11.705 16.453 -11.263 1.00 86.94 87 ARG A O 1
ATOM 745 N N . LYS A 1 88 ? 12.074 15.507 -13.277 1.00 87.12 88 LYS A N 1
ATOM 746 C CA . LYS A 1 88 ? 10.664 15.177 -13.563 1.00 87.12 88 LYS A CA 1
ATOM 747 C C . LYS A 1 88 ? 10.057 14.281 -12.482 1.00 87.12 88 LYS A C 1
ATOM 749 O O . LYS A 1 88 ? 8.924 14.487 -12.061 1.00 87.12 88 LYS A O 1
ATOM 754 N N . VAL A 1 89 ? 10.821 13.292 -12.016 1.00 87.56 89 VAL A N 1
ATOM 755 C CA . VAL A 1 89 ? 10.389 12.409 -10.927 1.00 87.56 89 VAL A CA 1
ATOM 756 C C . VAL A 1 89 ? 10.389 13.132 -9.582 1.00 87.56 89 VAL A C 1
ATOM 758 O O . VAL A 1 89 ? 9.455 12.954 -8.813 1.00 87.56 89 VAL A O 1
ATOM 761 N N . ALA A 1 90 ? 11.381 13.971 -9.288 1.00 86.31 90 ALA A N 1
ATOM 762 C CA . ALA A 1 90 ? 11.401 14.770 -8.065 1.00 86.31 90 ALA A CA 1
ATOM 763 C C . ALA A 1 90 ? 10.180 15.696 -7.968 1.00 86.31 90 ALA A C 1
ATOM 765 O O . ALA A 1 90 ? 9.544 15.743 -6.923 1.00 86.31 90 ALA A O 1
ATOM 766 N N . GLU A 1 91 ? 9.818 16.364 -9.063 1.00 85.62 91 GLU A N 1
ATOM 767 C CA . GLU A 1 91 ? 8.631 17.219 -9.153 1.00 85.62 91 GLU A CA 1
ATOM 768 C C . GLU A 1 91 ? 7.338 16.431 -8.904 1.00 85.62 91 GLU A C 1
ATOM 770 O O . GLU A 1 91 ? 6.548 16.807 -8.040 1.00 85.62 91 GLU A O 1
ATOM 775 N N . MET A 1 92 ? 7.175 15.282 -9.573 1.00 84.38 92 MET A N 1
ATOM 776 C CA . MET A 1 92 ? 6.050 14.367 -9.345 1.00 84.38 92 MET A CA 1
ATOM 777 C C . MET A 1 92 ? 5.956 13.948 -7.867 1.00 84.38 92 MET A C 1
ATOM 779 O O . MET A 1 92 ? 4.886 13.998 -7.270 1.00 84.38 92 MET A O 1
ATOM 783 N N . LEU A 1 93 ? 7.085 13.580 -7.252 1.00 76.75 93 LEU A N 1
ATOM 784 C CA . LEU A 1 93 ? 7.139 13.092 -5.871 1.00 76.75 93 LEU A CA 1
ATOM 785 C C . LEU A 1 93 ? 6.966 14.184 -4.809 1.00 76.75 93 LEU A C 1
ATOM 787 O O . LEU A 1 93 ? 6.583 13.861 -3.686 1.00 76.75 93 LEU A O 1
ATOM 791 N N . SER A 1 94 ? 7.284 15.434 -5.141 1.00 74.06 94 SER A N 1
ATOM 792 C CA . SER A 1 94 ? 7.148 16.599 -4.262 1.00 74.06 94 SER A CA 1
ATOM 793 C C . SER A 1 94 ? 5.762 17.240 -4.305 1.00 74.06 94 SER A C 1
ATOM 795 O O . SER A 1 94 ? 5.506 18.142 -3.507 1.00 74.06 94 SER A O 1
ATOM 797 N N . SER A 1 95 ? 4.869 16.787 -5.191 1.00 62.31 95 SER A N 1
ATOM 798 C CA . SER A 1 95 ? 3.495 17.281 -5.239 1.00 62.31 95 SER A CA 1
ATOM 799 C C . SER A 1 95 ? 2.778 17.047 -3.889 1.00 62.31 95 SER A C 1
ATOM 801 O O . SER A 1 95 ? 2.802 15.919 -3.379 1.00 62.31 95 SER A O 1
ATOM 803 N N . PRO A 1 96 ? 2.126 18.069 -3.292 1.00 50.78 96 PRO A N 1
ATOM 804 C CA . PRO A 1 96 ? 1.499 17.986 -1.964 1.00 50.78 96 PRO A CA 1
ATOM 805 C C . PRO A 1 96 ? 0.402 16.919 -1.822 1.00 50.78 96 PRO A C 1
ATOM 807 O O . PRO A 1 96 ? 0.011 16.579 -0.708 1.00 50.78 96 PRO A O 1
ATOM 810 N N . THR A 1 97 ? -0.088 16.355 -2.927 1.00 44.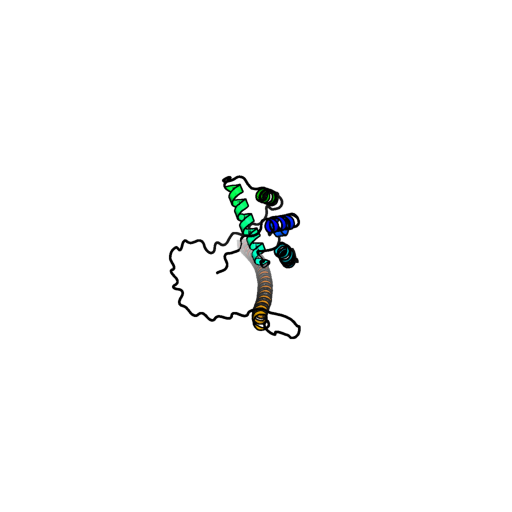88 97 THR A N 1
ATOM 811 C CA . THR A 1 97 ? -1.178 15.370 -2.943 1.00 44.88 97 THR A CA 1
ATOM 812 C C . THR A 1 97 ? -0.798 14.000 -2.358 1.00 44.88 97 THR A C 1
ATOM 814 O O . THR A 1 97 ? -1.680 13.180 -2.125 1.00 44.88 97 THR A O 1
ATOM 817 N N . ALA A 1 98 ? 0.486 13.740 -2.077 1.00 45.62 98 ALA A N 1
ATOM 818 C CA . ALA A 1 98 ? 0.981 12.449 -1.576 1.00 45.62 98 ALA A CA 1
ATOM 819 C C . ALA A 1 98 ? 1.395 12.445 -0.088 1.00 45.62 98 ALA A C 1
ATOM 821 O O . ALA A 1 98 ? 2.089 11.532 0.363 1.00 45.62 98 ALA A O 1
ATOM 822 N N . GLN A 1 99 ? 0.961 13.429 0.705 1.00 44.12 99 GLN A N 1
ATOM 823 C CA . GLN A 1 99 ? 1.060 13.367 2.169 1.00 44.12 99 GLN A CA 1
ATOM 824 C C . GLN A 1 99 ? -0.065 12.506 2.764 1.00 44.12 99 GLN A C 1
ATOM 826 O O . GLN A 1 99 ? -0.946 13.005 3.455 1.00 44.12 99 GLN A O 1
ATOM 831 N N . ARG A 1 100 ? -0.051 11.187 2.534 1.00 43.44 100 ARG A N 1
ATOM 832 C CA . ARG A 1 100 ? -0.678 10.251 3.481 1.00 43.44 100 ARG A CA 1
ATOM 833 C C . ARG A 1 100 ? -0.277 8.800 3.229 1.00 43.44 100 ARG A C 1
ATOM 835 O O . ARG A 1 100 ? -0.580 8.233 2.186 1.00 43.44 100 ARG A O 1
ATOM 842 N N . ILE A 1 101 ? 0.270 8.209 4.292 1.00 41.12 101 ILE A N 1
ATOM 843 C CA . ILE A 1 101 ? 0.499 6.778 4.537 1.00 41.12 101 ILE A CA 1
ATOM 844 C C . ILE A 1 101 ? 1.746 6.207 3.840 1.00 41.12 101 ILE A C 1
ATOM 846 O O . ILE A 1 101 ? 1.666 5.465 2.865 1.00 41.12 101 ILE A O 1
ATOM 850 N N . GLU A 1 102 ? 2.923 6.488 4.408 1.00 42.91 102 GLU A N 1
ATOM 851 C CA . GLU A 1 102 ? 4.045 5.554 4.285 1.00 42.91 102 GLU A CA 1
ATOM 852 C C . GLU A 1 102 ? 3.783 4.373 5.235 1.00 42.91 102 GLU A C 1
ATOM 854 O O . GLU A 1 102 ? 3.686 4.547 6.449 1.00 42.91 102 GLU A O 1
ATOM 859 N N . ILE A 1 103 ? 3.633 3.169 4.679 1.00 39.91 103 ILE A N 1
ATOM 860 C CA . ILE A 1 103 ? 3.709 1.925 5.452 1.00 39.91 103 ILE A CA 1
ATOM 861 C C . ILE A 1 103 ? 5.179 1.754 5.875 1.00 39.91 103 ILE A C 1
ATOM 863 O O . ILE A 1 103 ? 6.052 1.824 5.003 1.00 39.91 103 ILE A O 1
ATOM 867 N N . PRO A 1 104 ? 5.483 1.531 7.168 1.00 37.34 104 PRO A N 1
ATOM 868 C CA . PRO A 1 104 ? 6.844 1.307 7.633 1.00 37.34 104 PRO A CA 1
ATOM 869 C C . PRO A 1 104 ? 7.531 0.160 6.887 1.00 37.34 104 PRO A C 1
ATOM 871 O O . PRO A 1 104 ? 7.017 -0.954 6.783 1.00 37.34 104 PRO A O 1
ATOM 874 N N . LEU A 1 105 ? 8.726 0.463 6.386 1.00 40.47 105 LEU A N 1
ATOM 875 C CA . LEU A 1 105 ? 9.658 -0.462 5.762 1.00 40.47 105 LEU A CA 1
ATOM 876 C C . LEU A 1 105 ? 10.096 -1.516 6.795 1.00 40.47 105 LEU A C 1
ATOM 878 O O . LEU A 1 105 ? 11.004 -1.270 7.594 1.00 40.47 105 LEU A O 1
ATOM 882 N N . VAL A 1 106 ? 9.463 -2.693 6.779 1.00 33.72 106 VAL A N 1
ATOM 883 C CA . VAL A 1 106 ? 9.999 -3.884 7.448 1.00 33.72 106 VAL A CA 1
ATOM 884 C C . VAL A 1 106 ? 11.312 -4.221 6.749 1.00 33.72 106 VAL A C 1
ATOM 886 O O . VAL A 1 106 ? 11.339 -4.717 5.625 1.00 33.72 106 VAL A O 1
ATOM 889 N N . HIS A 1 107 ? 12.414 -3.864 7.402 1.00 43.66 107 HIS A N 1
ATOM 890 C CA . HIS A 1 107 ? 13.756 -4.210 6.971 1.00 43.66 107 HIS A CA 1
ATOM 891 C C . HIS A 1 107 ? 13.911 -5.728 7.064 1.00 43.66 107 HIS A C 1
ATOM 893 O O . HIS A 1 107 ? 13.958 -6.289 8.156 1.00 43.66 107 HIS A O 1
ATOM 899 N N . SER A 1 108 ? 14.024 -6.394 5.921 1.00 38.91 108 SER A N 1
ATOM 900 C CA . SER A 1 108 ? 14.656 -7.706 5.843 1.00 38.91 108 SER A CA 1
ATOM 901 C C . SER A 1 108 ? 15.857 -7.596 4.924 1.00 38.91 108 SER A C 1
ATOM 903 O O . SER A 1 108 ? 15.710 -7.474 3.712 1.00 38.91 108 SER A O 1
ATOM 905 N N . GLY A 1 109 ? 17.034 -7.633 5.545 1.00 33.12 109 GLY A N 1
ATOM 906 C CA . GLY A 1 109 ? 18.298 -7.883 4.865 1.00 33.12 109 GLY A CA 1
ATOM 907 C C . GLY A 1 109 ? 19.094 -6.636 4.508 1.00 33.12 109 GLY A C 1
ATOM 908 O O . GLY A 1 109 ? 19.144 -6.258 3.351 1.00 33.12 109 GLY A O 1
ATOM 909 N N . ASP A 1 110 ? 19.761 -6.053 5.501 1.00 32.38 110 ASP A N 1
ATOM 910 C CA . ASP A 1 110 ? 21.119 -5.525 5.320 1.00 32.38 110 ASP A CA 1
ATOM 911 C C . ASP A 1 110 ? 21.837 -5.588 6.675 1.00 32.38 110 ASP A C 1
ATOM 913 O O . ASP A 1 110 ? 22.151 -4.595 7.330 1.00 32.38 110 ASP A O 1
ATOM 917 N N . ARG A 1 111 ? 22.043 -6.827 7.139 1.00 36.03 111 ARG A N 1
ATOM 918 C CA . ARG A 1 111 ? 23.112 -7.136 8.084 1.00 36.03 111 ARG A CA 1
ATOM 919 C C . ARG A 1 111 ? 24.271 -7.640 7.235 1.00 36.03 111 ARG A C 1
ATOM 921 O O . ARG A 1 111 ? 24.111 -8.578 6.462 1.00 36.03 111 ARG A O 1
ATOM 928 N N . ALA A 1 112 ? 25.397 -6.955 7.358 1.00 43.69 112 ALA A N 1
ATOM 929 C CA . ALA A 1 112 ? 26.666 -7.312 6.758 1.00 43.69 112 ALA A CA 1
ATOM 930 C C . ALA A 1 112 ? 26.951 -8.819 6.871 1.00 43.69 112 ALA A C 1
ATOM 932 O O . ALA A 1 112 ? 27.060 -9.332 7.980 1.00 43.69 112 ALA A O 1
ATOM 933 N N . LEU A 1 113 ? 27.130 -9.491 5.735 1.00 33.16 113 LEU A N 1
ATOM 934 C CA . LEU A 1 113 ? 27.859 -10.751 5.634 1.00 33.16 113 LEU A CA 1
ATOM 935 C C . LEU A 1 113 ? 28.732 -10.672 4.383 1.00 33.16 113 LEU A C 1
ATOM 937 O O . LEU A 1 113 ? 28.303 -10.925 3.260 1.00 33.16 113 LEU A O 1
ATOM 941 N N . ARG A 1 114 ? 29.973 -10.239 4.616 1.00 42.22 114 ARG A N 1
ATOM 942 C CA . ARG A 1 114 ? 31.104 -10.730 3.837 1.00 42.22 114 ARG A CA 1
ATOM 943 C C . ARG A 1 114 ? 31.268 -12.212 4.195 1.00 42.22 114 ARG A C 1
ATOM 945 O O . ARG A 1 114 ? 30.977 -12.598 5.324 1.00 42.22 114 ARG A O 1
ATOM 952 N N . ASP A 1 115 ? 31.732 -12.982 3.221 1.00 38.59 115 ASP A N 1
ATOM 953 C CA . ASP A 1 115 ? 32.300 -14.324 3.379 1.00 38.59 115 ASP A CA 1
ATOM 954 C C . ASP A 1 115 ? 31.306 -15.473 3.628 1.00 38.59 115 ASP A C 1
ATOM 956 O O . ASP A 1 115 ? 31.232 -16.053 4.705 1.00 38.59 115 ASP A O 1
ATOM 960 N N . ILE A 1 116 ? 30.615 -15.896 2.562 1.00 34.31 116 ILE A N 1
ATOM 961 C CA . ILE A 1 116 ? 30.287 -17.317 2.379 1.00 34.31 116 ILE A CA 1
ATOM 962 C C . ILE A 1 116 ? 30.802 -17.727 1.001 1.00 34.31 116 ILE A C 1
ATOM 964 O O . ILE A 1 116 ? 30.233 -17.389 -0.037 1.00 34.31 116 ILE A O 1
ATOM 968 N N . LYS A 1 117 ? 31.931 -18.432 1.014 1.00 37.88 117 LYS A N 1
ATOM 969 C CA . LYS A 1 117 ? 32.477 -19.158 -0.126 1.00 37.88 117 LYS A CA 1
ATOM 970 C C . LYS A 1 117 ? 31.597 -20.396 -0.310 1.00 37.88 117 LYS A C 1
ATOM 972 O O . LYS A 1 117 ? 31.676 -21.316 0.494 1.00 37.88 117 LYS A O 1
ATOM 977 N N . ILE A 1 118 ? 30.711 -20.378 -1.301 1.00 33.78 118 ILE A N 1
ATOM 978 C CA . ILE A 1 118 ? 30.004 -21.585 -1.741 1.00 33.78 118 ILE A CA 1
ATOM 979 C C . ILE A 1 118 ? 30.802 -22.121 -2.924 1.00 33.78 118 ILE A C 1
ATOM 981 O O . ILE A 1 118 ? 30.821 -21.507 -3.991 1.00 33.78 118 ILE A O 1
ATOM 985 N N . GLU A 1 119 ? 31.530 -23.209 -2.680 1.00 31.12 119 GLU A N 1
ATOM 986 C CA . GLU A 1 119 ? 32.122 -24.043 -3.723 1.00 31.12 119 GLU A CA 1
ATOM 987 C C . GLU A 1 119 ? 31.007 -24.518 -4.655 1.00 31.12 119 GLU A C 1
ATOM 989 O O . GLU A 1 119 ? 29.997 -25.074 -4.221 1.00 31.12 119 GLU A O 1
ATOM 994 N N . VAL A 1 120 ? 31.168 -24.207 -5.937 1.00 36.06 120 VAL A N 1
ATOM 995 C CA . VAL A 1 120 ? 30.312 -24.713 -7.003 1.00 36.06 120 VAL A CA 1
ATOM 996 C C . VAL A 1 120 ? 30.939 -26.027 -7.428 1.00 36.06 120 VAL A C 1
ATOM 998 O O . VAL A 1 120 ? 32.007 -26.004 -8.032 1.00 36.06 120 VAL A O 1
ATOM 1001 N N . ASP A 1 121 ? 30.301 -27.136 -7.063 1.00 29.55 121 ASP A N 1
ATOM 1002 C CA . ASP A 1 121 ? 30.649 -28.452 -7.585 1.00 29.55 121 ASP A CA 1
ATOM 1003 C C . ASP A 1 121 ? 29.727 -28.790 -8.761 1.00 29.55 121 ASP A C 1
ATOM 1005 O O . ASP A 1 121 ? 28.512 -28.552 -8.740 1.00 29.55 121 ASP A O 1
ATOM 1009 N N . ASP A 1 122 ? 30.365 -29.272 -9.816 1.00 41.31 122 ASP A N 1
ATOM 1010 C CA . ASP A 1 122 ? 29.839 -29.463 -11.155 1.00 41.31 122 ASP A CA 1
ATOM 1011 C C . ASP A 1 122 ? 28.786 -30.577 -11.227 1.00 41.31 122 ASP A C 1
ATOM 1013 O O . ASP A 1 122 ? 29.067 -31.733 -10.938 1.00 41.31 122 ASP A O 1
ATOM 1017 N N . THR A 1 123 ? 27.601 -30.271 -11.761 1.00 38.75 123 THR A N 1
ATOM 1018 C CA . THR A 1 123 ? 26.911 -31.187 -12.690 1.00 38.75 123 THR A CA 1
ATOM 1019 C C . THR A 1 123 ? 26.165 -30.387 -13.750 1.00 38.75 123 THR A C 1
ATOM 1021 O O . THR A 1 123 ? 25.007 -29.989 -13.636 1.00 38.75 123 THR A O 1
ATOM 1024 N N . ASN A 1 124 ? 26.917 -30.150 -14.815 1.00 37.34 124 ASN A N 1
ATOM 1025 C CA . ASN A 1 124 ? 26.461 -29.818 -16.146 1.00 37.34 124 ASN A CA 1
ATOM 1026 C C . ASN A 1 124 ? 25.430 -30.860 -16.633 1.00 37.34 124 ASN A C 1
ATOM 1028 O O . ASN A 1 124 ? 25.727 -32.051 -16.654 1.00 37.34 124 ASN A O 1
ATOM 1032 N N . ASN A 1 125 ? 24.247 -30.415 -17.065 1.00 36.53 125 ASN A N 1
ATOM 1033 C CA . ASN A 1 125 ? 23.442 -31.152 -18.042 1.00 36.53 125 ASN A CA 1
ATOM 1034 C C . ASN A 1 125 ? 22.823 -30.169 -19.048 1.00 36.53 125 ASN A C 1
ATOM 1036 O O . ASN A 1 125 ? 21.643 -29.830 -19.008 1.00 36.53 125 ASN A O 1
ATOM 1040 N N . MET A 1 126 ? 23.721 -29.611 -19.858 1.00 31.34 126 MET A N 1
ATOM 1041 C CA . MET A 1 126 ? 23.636 -29.437 -21.309 1.00 31.34 126 MET A CA 1
ATOM 1042 C C . MET A 1 126 ? 22.297 -29.814 -21.968 1.00 31.34 126 MET A C 1
ATOM 1044 O O . MET A 1 126 ? 21.949 -30.990 -22.026 1.00 31.34 126 MET A O 1
ATOM 1048 N N . ILE A 1 127 ? 21.619 -28.824 -22.558 1.00 32.53 127 ILE A N 1
ATOM 1049 C CA . ILE A 1 127 ? 20.805 -29.008 -23.768 1.00 32.53 127 ILE A CA 1
ATOM 1050 C C . ILE A 1 127 ? 21.038 -27.782 -24.663 1.00 32.53 127 ILE A C 1
ATOM 1052 O O . ILE A 1 127 ? 20.467 -26.717 -24.431 1.00 32.53 127 ILE A O 1
ATOM 1056 N N . ASP A 1 128 ? 21.903 -27.957 -25.663 1.00 37.47 128 ASP A N 1
ATOM 1057 C CA . ASP A 1 128 ? 21.930 -27.159 -26.889 1.00 37.47 128 ASP A CA 1
ATOM 1058 C C . ASP A 1 128 ? 20.788 -27.641 -27.790 1.00 37.47 128 ASP A C 1
ATOM 1060 O O . ASP A 1 128 ? 20.690 -28.835 -28.077 1.00 37.47 128 ASP A O 1
ATOM 1064 N N . ILE A 1 129 ? 19.930 -26.728 -28.249 1.00 34.03 129 ILE A N 1
ATOM 1065 C CA . ILE A 1 129 ? 19.079 -26.961 -29.421 1.00 34.03 129 ILE A CA 1
ATOM 1066 C C . ILE A 1 129 ? 19.202 -25.729 -30.313 1.00 34.03 129 ILE A C 1
ATOM 1068 O O . ILE A 1 129 ? 18.703 -24.650 -29.995 1.00 34.03 129 ILE A O 1
ATOM 1072 N N . GLU A 1 130 ? 19.913 -25.929 -31.417 1.00 35.56 130 GLU A N 1
ATOM 1073 C CA . GLU A 1 130 ? 19.873 -25.108 -32.619 1.00 35.56 130 GLU A CA 1
ATOM 1074 C C . GLU A 1 130 ? 18.416 -24.990 -33.104 1.00 35.56 130 GLU A C 1
ATOM 1076 O O . GLU A 1 130 ? 17.732 -25.996 -33.297 1.00 35.56 130 GLU A O 1
ATOM 1081 N N . GLU A 1 131 ? 17.923 -23.769 -33.319 1.00 43.78 131 GLU A N 1
ATOM 1082 C CA . GLU A 1 131 ? 16.754 -23.567 -34.185 1.00 43.78 131 GLU A CA 1
ATOM 1083 C C . GLU A 1 131 ? 17.142 -23.986 -35.612 1.00 43.78 131 GLU A C 1
ATOM 1085 O O . GLU A 1 131 ? 18.236 -23.617 -36.058 1.00 43.78 131 GLU A O 1
ATOM 1090 N N . PRO A 1 132 ? 16.270 -24.698 -36.363 1.00 43.84 132 PRO A N 1
ATOM 1091 C CA . PRO A 1 132 ? 15.439 -23.928 -37.294 1.00 43.84 132 PRO A CA 1
ATOM 1092 C C . PRO A 1 132 ? 14.054 -24.547 -37.680 1.00 43.84 132 PRO A C 1
ATOM 1094 O O . PRO A 1 132 ? 13.895 -25.745 -37.877 1.00 43.84 132 PRO A O 1
ATOM 1097 N N . ILE A 1 133 ? 13.097 -23.634 -37.915 1.00 32.53 133 ILE A N 1
ATOM 1098 C CA . ILE A 1 133 ? 11.924 -23.628 -38.834 1.00 32.53 133 ILE A CA 1
ATOM 1099 C C . ILE A 1 133 ? 10.639 -24.507 -38.642 1.00 32.53 133 ILE A C 1
ATOM 1101 O O . ILE A 1 133 ? 10.670 -25.727 -38.621 1.00 32.53 133 ILE A O 1
ATOM 1105 N N . ILE A 1 134 ? 9.496 -23.787 -38.752 1.00 34.31 134 ILE A N 1
ATOM 1106 C CA . ILE A 1 134 ? 8.106 -24.087 -39.229 1.00 34.31 134 ILE A CA 1
ATOM 1107 C C . ILE A 1 134 ? 7.165 -25.019 -38.435 1.00 34.31 134 ILE A C 1
ATOM 1109 O O . ILE A 1 134 ? 7.495 -26.137 -38.075 1.00 34.31 134 ILE A O 1
ATOM 1113 N N . ALA A 1 135 ? 5.905 -24.553 -38.395 1.00 28.61 135 ALA A N 1
ATOM 1114 C CA . ALA A 1 135 ? 4.634 -25.269 -38.219 1.00 28.61 135 ALA A CA 1
ATOM 1115 C C . ALA A 1 135 ? 4.325 -25.688 -36.775 1.00 28.61 135 ALA A C 1
ATOM 1117 O O . ALA A 1 135 ? 5.009 -26.483 -36.157 1.00 28.61 135 ALA A O 1
ATOM 1118 N N . SER A 1 136 ? 3.353 -25.028 -36.148 1.00 44.66 136 SER A N 1
ATOM 1119 C CA . SER A 1 136 ? 1.938 -25.424 -36.183 1.00 44.66 136 SER A CA 1
ATOM 1120 C C . SER A 1 136 ? 1.699 -26.799 -35.563 1.00 44.66 136 SER A C 1
ATOM 1122 O O . SER A 1 136 ? 2.223 -27.808 -36.021 1.00 44.66 136 SER A O 1
ATOM 1124 N N . THR A 1 137 ? 0.768 -26.789 -34.611 1.00 38.81 137 THR A N 1
ATOM 1125 C CA . THR A 1 137 ? 0.074 -27.903 -33.955 1.00 38.81 137 THR A CA 1
ATOM 1126 C C . THR A 1 137 ? 0.601 -28.357 -32.588 1.00 38.81 137 THR A C 1
ATOM 1128 O O . THR A 1 137 ? 1.742 -28.762 -32.409 1.00 38.81 137 THR A O 1
ATOM 1131 N N . ASN A 1 138 ? -0.363 -28.331 -31.661 1.00 37.59 138 ASN A N 1
ATOM 1132 C CA . ASN A 1 138 ? -0.528 -29.163 -30.470 1.00 37.59 138 ASN A CA 1
ATOM 1133 C C . ASN A 1 138 ? 0.120 -28.708 -29.149 1.00 37.59 138 ASN A C 1
ATOM 1135 O O . ASN A 1 138 ? 1.276 -28.964 -28.840 1.00 37.59 138 ASN A O 1
ATOM 1139 N N . ASP A 1 139 ? -0.729 -28.046 -28.355 1.00 47.38 139 ASP A N 1
ATOM 1140 C CA . ASP A 1 139 ? -1.201 -28.531 -27.048 1.00 47.38 139 ASP A CA 1
ATOM 1141 C C . ASP A 1 139 ? -0.125 -29.067 -26.079 1.00 47.38 139 ASP A C 1
ATOM 1143 O O . ASP A 1 139 ? 0.223 -30.246 -26.079 1.00 47.38 139 ASP A O 1
ATOM 1147 N N . PHE A 1 140 ? 0.366 -28.190 -25.194 1.00 31.59 140 PHE A N 1
ATOM 1148 C CA . PHE A 1 140 ? 1.248 -28.554 -24.079 1.00 31.59 140 PHE A CA 1
ATOM 1149 C C . PHE A 1 140 ? 0.532 -28.389 -22.722 1.00 31.59 140 PHE A C 1
ATOM 1151 O O . PHE A 1 140 ? 0.319 -27.261 -22.259 1.00 31.59 140 PHE A O 1
ATOM 1158 N N . PRO A 1 141 ? 0.213 -29.486 -22.008 1.00 48.41 141 PRO A N 1
ATOM 1159 C CA . PRO A 1 141 ? -0.410 -29.444 -20.691 1.00 48.41 141 PRO A CA 1
ATOM 1160 C C . PRO A 1 141 ? 0.655 -29.342 -19.588 1.00 48.41 141 PRO A C 1
ATOM 1162 O O . PRO A 1 141 ? 0.972 -30.323 -18.921 1.00 48.41 141 PRO A O 1
ATOM 1165 N N . ILE A 1 142 ? 1.207 -28.149 -19.345 1.00 44.34 142 ILE A N 1
ATOM 1166 C CA . ILE A 1 142 ? 2.159 -27.929 -18.234 1.00 44.34 142 ILE A CA 1
ATOM 1167 C C . ILE A 1 142 ? 1.805 -26.653 -17.454 1.00 44.34 142 ILE A C 1
ATOM 1169 O O . ILE A 1 142 ? 2.578 -25.704 -17.374 1.00 44.34 142 ILE A O 1
ATOM 1173 N N . ARG A 1 143 ? 0.605 -26.601 -16.859 1.00 48.66 143 ARG A N 1
ATOM 1174 C CA . ARG A 1 143 ? 0.254 -25.543 -15.881 1.00 48.66 143 ARG A CA 1
ATOM 1175 C C . ARG A 1 143 ? -0.661 -25.957 -14.725 1.00 48.66 143 ARG A C 1
ATOM 1177 O O . ARG A 1 143 ? -0.929 -25.152 -13.855 1.00 48.66 143 ARG A O 1
ATOM 1184 N N . ARG A 1 144 ? -1.101 -27.215 -14.627 1.00 51.12 144 ARG A N 1
ATOM 1185 C CA . ARG A 1 144 ? -2.197 -27.570 -13.696 1.00 51.12 144 ARG A CA 1
ATOM 1186 C C . ARG A 1 144 ? -1.806 -27.703 -12.210 1.00 51.12 144 ARG A C 1
ATOM 1188 O O . ARG A 1 144 ? -2.658 -27.525 -11.351 1.00 51.12 144 ARG A O 1
ATOM 1195 N N . LYS A 1 145 ? -0.542 -27.993 -11.865 1.00 48.56 145 LYS A N 1
ATOM 1196 C CA . LYS A 1 145 ? -0.164 -28.307 -10.462 1.00 48.56 145 LYS A CA 1
ATOM 1197 C C . LYS A 1 145 ? 0.158 -27.091 -9.581 1.00 48.56 145 LYS A C 1
ATOM 1199 O O . LYS A 1 145 ? -0.116 -27.134 -8.387 1.00 48.56 145 LYS A O 1
ATOM 1204 N N . LYS A 1 146 ? 0.741 -26.020 -10.135 1.00 52.47 146 LYS A N 1
ATOM 1205 C CA . LYS A 1 146 ? 1.038 -24.793 -9.364 1.00 52.47 146 LYS A CA 1
ATOM 1206 C C . LYS A 1 146 ? -0.226 -23.980 -9.086 1.00 52.47 146 LYS A C 1
ATOM 1208 O O . LYS A 1 146 ? -0.362 -23.451 -7.990 1.00 52.47 146 LYS A O 1
ATOM 1213 N N . ASP A 1 147 ? -1.161 -23.978 -10.030 1.00 55.88 147 ASP A N 1
ATOM 1214 C CA . ASP A 1 147 ? -2.426 -23.254 -9.902 1.00 55.88 147 ASP A CA 1
ATOM 1215 C C . ASP A 1 147 ? -3.337 -23.909 -8.842 1.00 55.88 147 ASP A C 1
ATOM 1217 O O . ASP A 1 147 ? -3.960 -23.208 -8.054 1.00 55.88 147 ASP A O 1
ATOM 1221 N N . SER A 1 148 ? -3.300 -25.243 -8.706 1.00 63.62 148 SER A N 1
ATOM 1222 C CA . SER A 1 148 ? -4.060 -25.977 -7.678 1.00 63.62 148 SER A CA 1
ATOM 1223 C C . SER A 1 148 ? -3.669 -25.617 -6.241 1.00 63.62 148 SER A C 1
ATOM 1225 O O . SER A 1 148 ? -4.545 -25.508 -5.391 1.00 63.62 148 SER A O 1
ATOM 1227 N N . LYS A 1 149 ? -2.373 -25.431 -5.953 1.00 79.31 149 LYS A N 1
ATOM 1228 C CA . LYS A 1 149 ? -1.921 -25.105 -4.589 1.00 79.31 149 LYS A CA 1
ATOM 1229 C C . LYS A 1 149 ? -2.172 -23.642 -4.231 1.00 79.31 149 LYS A C 1
ATOM 1231 O O . LYS A 1 149 ? -2.362 -23.313 -3.068 1.00 79.31 149 LYS A O 1
ATOM 1236 N N . ILE A 1 150 ? -2.169 -22.764 -5.233 1.00 79.12 150 ILE A N 1
ATOM 1237 C CA . ILE A 1 150 ? -2.546 -21.361 -5.056 1.00 79.12 150 ILE A CA 1
ATOM 1238 C C . ILE A 1 150 ? -4.047 -21.265 -4.771 1.00 79.12 150 ILE A C 1
ATOM 1240 O O . ILE A 1 150 ? -4.425 -20.571 -3.834 1.00 79.12 150 ILE A O 1
ATOM 1244 N N . GLU A 1 151 ? -4.883 -21.992 -5.515 1.00 80.75 151 GLU A N 1
ATOM 1245 C CA . GLU A 1 151 ? -6.334 -21.985 -5.302 1.00 80.75 151 GLU A CA 1
ATOM 1246 C C . GLU A 1 151 ? -6.720 -22.554 -3.928 1.00 80.75 151 GLU A C 1
ATOM 1248 O O . GLU A 1 151 ? -7.543 -21.968 -3.234 1.00 80.75 151 GLU A O 1
ATOM 1253 N N . GLU A 1 152 ? -6.052 -23.620 -3.476 1.00 84.38 152 GLU A N 1
ATOM 1254 C CA . GLU A 1 152 ? -6.236 -24.181 -2.129 1.00 84.38 152 GLU A CA 1
ATOM 1255 C C . GLU A 1 152 ? -5.918 -23.155 -1.028 1.00 84.38 152 GLU A C 1
ATOM 1257 O O . GLU A 1 152 ? -6.687 -22.981 -0.084 1.00 84.38 152 GLU A O 1
ATOM 1262 N N . VAL A 1 153 ? -4.814 -22.413 -1.169 1.00 85.94 153 VAL A N 1
ATOM 1263 C CA . VAL A 1 153 ? -4.442 -21.354 -0.216 1.00 85.94 153 VAL A CA 1
ATOM 1264 C C . VAL A 1 153 ? -5.429 -20.185 -0.263 1.00 85.94 153 VAL A C 1
ATOM 1266 O O . VAL A 1 153 ? -5.709 -19.567 0.765 1.00 85.94 153 VAL A O 1
ATOM 1269 N N . LEU A 1 154 ? -5.964 -19.847 -1.438 1.00 82.75 154 LEU A N 1
ATOM 1270 C CA . LEU A 1 154 ? -6.990 -18.812 -1.559 1.00 82.75 154 LEU A CA 1
ATOM 1271 C C . LEU A 1 154 ? -8.292 -19.232 -0.873 1.00 82.75 154 LEU A C 1
ATOM 1273 O O . LEU A 1 154 ? -8.890 -18.400 -0.194 1.00 82.75 154 LEU A O 1
ATOM 1277 N N . GLU A 1 155 ? -8.687 -20.499 -0.986 1.00 88.75 155 GLU A N 1
ATOM 1278 C CA . GLU A 1 155 ? -9.871 -21.031 -0.309 1.00 88.75 155 GLU A CA 1
ATOM 1279 C C . GLU A 1 155 ? -9.700 -21.039 1.214 1.00 88.75 155 GLU A C 1
ATOM 1281 O O . GLU A 1 155 ? -10.534 -20.487 1.926 1.00 88.75 155 GLU A O 1
ATOM 1286 N N . GLN A 1 156 ? -8.560 -21.513 1.721 1.00 88.44 156 GLN A N 1
ATOM 1287 C CA . GLN A 1 156 ? -8.249 -21.458 3.156 1.00 88.44 156 GLN A CA 1
ATOM 1288 C C . GLN A 1 156 ? -8.266 -20.023 3.702 1.00 88.44 156 GLN A C 1
ATOM 1290 O O . GLN A 1 156 ? -8.729 -19.773 4.815 1.00 88.44 156 GLN A O 1
ATOM 1295 N N . ASN A 1 157 ? -7.793 -19.050 2.917 1.00 89.25 157 ASN A N 1
ATOM 1296 C CA . ASN A 1 157 ? -7.870 -17.642 3.300 1.00 89.25 157 ASN A CA 1
ATOM 1297 C C . ASN A 1 157 ? -9.315 -17.121 3.305 1.00 89.25 157 ASN A C 1
ATOM 1299 O O . ASN A 1 157 ? -9.657 -16.320 4.175 1.00 89.25 157 ASN A O 1
ATOM 1303 N N . ARG A 1 158 ? -10.165 -17.560 2.364 1.00 92.25 158 ARG A N 1
ATOM 1304 C CA . ARG A 1 158 ? -11.601 -17.232 2.359 1.00 92.25 158 ARG A CA 1
ATOM 1305 C C . ARG A 1 158 ? -12.283 -17.776 3.616 1.00 92.25 158 ARG A C 1
ATOM 1307 O O . ARG A 1 158 ? -12.950 -17.015 4.314 1.00 92.25 158 ARG A O 1
ATOM 1314 N N . GLU A 1 159 ? -12.045 -19.041 3.949 1.00 93.94 159 GLU A N 1
ATOM 1315 C CA . GLU A 1 159 ? -12.575 -19.681 5.157 1.00 93.94 159 GLU A CA 1
ATOM 1316 C C . GLU A 1 159 ? -12.097 -18.981 6.435 1.00 93.94 159 GLU A C 1
ATOM 1318 O O . GLU A 1 159 ? -12.899 -18.675 7.317 1.00 93.94 159 GLU A O 1
ATOM 1323 N N . LEU A 1 160 ? -10.805 -18.649 6.526 1.00 94.88 160 LEU A N 1
ATOM 1324 C CA . LEU A 1 160 ? -10.244 -17.954 7.685 1.00 94.88 160 LEU A CA 1
ATOM 1325 C C . LEU A 1 160 ? -10.885 -16.575 7.901 1.00 94.88 160 LEU A C 1
ATOM 1327 O O . LEU A 1 160 ? -11.159 -16.187 9.042 1.00 94.88 160 LEU A O 1
ATOM 1331 N N . VAL A 1 161 ? -11.138 -15.831 6.820 1.00 94.56 161 VAL A N 1
ATOM 1332 C CA . VAL A 1 161 ? -11.841 -14.543 6.890 1.00 94.56 161 VAL A CA 1
ATOM 1333 C C . VAL A 1 161 ? -13.257 -14.736 7.426 1.00 94.56 161 VAL A C 1
ATOM 1335 O O . VAL A 1 161 ? -13.672 -13.984 8.310 1.00 94.56 161 VAL A O 1
ATOM 1338 N N . GLU A 1 162 ? -13.972 -15.758 6.960 1.00 95.12 162 GLU A N 1
ATOM 1339 C CA . GLU A 1 162 ? -15.344 -16.018 7.394 1.00 95.12 162 GLU A CA 1
ATOM 1340 C C . GLU A 1 162 ? -15.418 -16.476 8.857 1.00 95.12 162 GLU A C 1
ATOM 1342 O O . GLU A 1 162 ? -16.225 -15.957 9.629 1.00 95.12 162 GLU A O 1
ATOM 1347 N N . VAL A 1 163 ? -14.503 -17.345 9.296 1.00 95.19 163 VAL A N 1
ATOM 1348 C CA . VAL A 1 163 ? -14.374 -17.739 10.709 1.00 95.19 163 VAL A CA 1
ATOM 1349 C C . VAL A 1 163 ? -14.081 -16.524 11.590 1.00 95.19 163 VAL A C 1
ATOM 1351 O O . VAL A 1 163 ? -14.676 -16.366 12.657 1.00 95.19 1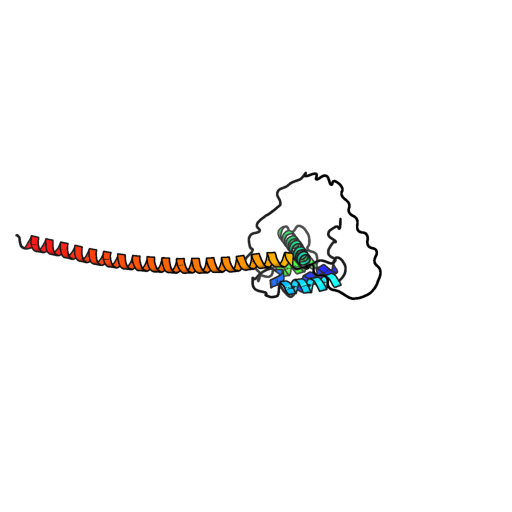63 VAL A O 1
ATOM 1354 N N . THR A 1 164 ? -13.201 -15.626 11.143 1.00 93.75 164 THR A N 1
ATOM 1355 C CA . THR A 1 164 ? -12.874 -14.400 11.887 1.00 93.75 164 THR A CA 1
ATOM 1356 C C . THR A 1 164 ? -14.082 -13.467 11.974 1.00 93.75 164 THR A C 1
ATOM 1358 O O . THR A 1 164 ? -14.338 -12.882 13.029 1.00 93.75 164 THR A O 1
ATOM 1361 N N . ARG A 1 165 ? -14.862 -13.355 10.892 1.00 96.56 165 ARG A N 1
ATOM 1362 C CA . ARG A 1 165 ? -16.102 -12.572 10.850 1.00 96.56 165 ARG A CA 1
ATOM 1363 C C . ARG A 1 165 ? -17.130 -13.114 11.842 1.00 96.56 165 ARG A C 1
ATOM 1365 O O . ARG A 1 165 ? -17.651 -12.339 12.642 1.00 96.56 165 ARG A O 1
ATOM 1372 N N . LEU A 1 166 ? -17.374 -14.426 11.827 1.00 96.06 166 LEU A N 1
ATOM 1373 C CA . LEU A 1 166 ? -18.302 -15.093 12.744 1.00 96.06 166 LEU A CA 1
ATOM 1374 C C . LEU A 1 166 ? -17.850 -14.965 14.202 1.00 96.06 166 LEU A C 1
ATOM 1376 O O . LEU A 1 166 ? -18.665 -14.681 15.079 1.00 96.06 166 LEU A O 1
ATOM 1380 N N . LYS A 1 167 ? -16.545 -15.095 14.468 1.00 95.62 167 LYS A N 1
ATOM 1381 C CA . LYS A 1 167 ? -15.992 -14.893 15.810 1.00 95.62 167 LYS A CA 1
ATOM 1382 C C . LYS A 1 167 ? -16.252 -13.470 16.307 1.00 95.62 167 LYS A C 1
ATOM 1384 O O . LYS A 1 167 ? -16.788 -13.301 17.400 1.00 95.62 167 LYS A O 1
ATOM 1389 N N . LEU A 1 168 ? -15.964 -12.462 15.483 1.00 97.00 168 LEU A N 1
ATOM 1390 C CA . LEU A 1 168 ? -16.222 -11.060 15.818 1.00 97.00 168 LEU A CA 1
ATOM 1391 C C . LEU A 1 168 ? -17.716 -10.787 16.058 1.00 97.00 168 LEU A C 1
ATOM 1393 O O . LEU A 1 168 ? -18.077 -9.993 16.923 1.00 97.00 168 LEU A O 1
ATOM 1397 N N . GLU A 1 169 ? -18.595 -11.428 15.291 1.00 96.56 169 GLU A N 1
ATOM 1398 C CA . GLU A 1 169 ? -20.044 -11.316 15.463 1.00 96.56 169 GLU A CA 1
ATOM 1399 C C . GLU A 1 169 ? -20.504 -11.937 16.790 1.00 96.56 169 GLU A C 1
ATOM 1401 O O . GLU A 1 169 ? -21.254 -11.306 17.537 1.00 96.56 169 GLU A O 1
ATOM 1406 N N . SER A 1 170 ? -19.970 -13.107 17.152 1.00 96.69 170 SER A N 1
ATOM 1407 C CA . SER A 1 170 ? -20.248 -13.737 18.447 1.00 96.69 170 SER A CA 1
ATOM 1408 C C . SER A 1 170 ? -19.735 -12.910 19.635 1.00 96.69 170 SER A C 1
ATOM 1410 O O . SER A 1 170 ? -20.444 -12.755 20.628 1.00 96.69 170 SER A O 1
ATOM 1412 N N . GLU A 1 171 ? -18.549 -12.300 19.519 1.00 95.56 171 GLU A N 1
ATOM 1413 C CA . GLU A 1 171 ? -17.986 -11.419 20.549 1.00 95.56 171 GLU A CA 1
ATOM 1414 C C . GLU A 1 171 ? -18.860 -10.177 20.761 1.00 95.56 171 GLU A C 1
ATOM 1416 O O . GLU A 1 171 ? -19.112 -9.786 21.901 1.00 95.56 171 GLU A O 1
ATOM 1421 N N . LYS A 1 172 ? -19.399 -9.586 19.686 1.00 96.56 172 LYS A N 1
ATOM 1422 C CA . LYS A 1 172 ? -20.335 -8.454 19.790 1.00 96.56 172 LYS A CA 1
ATOM 1423 C C . LYS A 1 172 ? -21.607 -8.826 20.548 1.00 96.56 172 LYS A C 1
ATOM 1425 O O . LYS A 1 172 ? -22.061 -8.044 21.383 1.00 96.56 172 LYS A O 1
ATOM 1430 N N . LEU A 1 173 ? -22.167 -10.005 20.275 1.00 96.94 173 LEU A N 1
ATOM 1431 C CA . LEU A 1 173 ? -23.349 -10.498 20.985 1.00 96.94 173 LEU A CA 1
ATOM 1432 C C . LEU A 1 173 ? -23.051 -10.748 22.466 1.00 96.94 173 LEU A C 1
ATOM 1434 O O . LEU A 1 173 ? -23.846 -10.358 23.320 1.00 96.94 173 LEU A O 1
ATOM 1438 N N . LEU A 1 174 ? -21.886 -11.321 22.782 1.00 96.75 174 LEU A N 1
ATOM 1439 C CA . LEU A 1 174 ? -21.463 -11.539 24.165 1.00 96.75 174 LEU A CA 1
ATOM 1440 C C . LEU A 1 174 ? -21.315 -10.214 24.925 1.00 96.75 174 LEU A C 1
ATOM 1442 O O . LEU A 1 174 ? -21.811 -10.085 26.042 1.00 96.75 174 LEU A O 1
ATOM 1446 N N . VAL A 1 175 ? -20.688 -9.208 24.310 1.00 97.38 175 VAL A N 1
ATOM 1447 C CA . VAL A 1 175 ? -20.548 -7.871 24.909 1.00 97.38 175 VAL A CA 1
ATOM 1448 C C . VAL A 1 175 ? -21.915 -7.232 25.157 1.00 97.38 175 VAL A C 1
ATOM 1450 O O . VAL A 1 175 ? -22.136 -6.674 26.232 1.00 97.38 175 VAL A O 1
ATOM 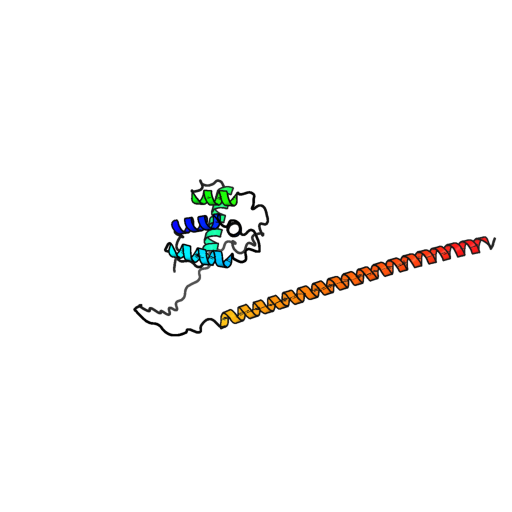1453 N N . ALA A 1 176 ? -22.851 -7.342 24.211 1.00 97.19 176 ALA A N 1
ATOM 1454 C CA . ALA A 1 176 ? -24.207 -6.822 24.384 1.00 97.19 176 ALA A CA 1
ATOM 1455 C C . ALA A 1 176 ? -24.947 -7.513 25.545 1.00 97.19 176 ALA A C 1
ATOM 1457 O O . ALA A 1 176 ? -25.586 -6.840 26.357 1.00 97.19 176 ALA A O 1
ATOM 1458 N N . ALA A 1 177 ? -24.808 -8.836 25.672 1.00 97.25 177 ALA A N 1
ATOM 1459 C CA . ALA A 1 177 ? -25.398 -9.602 26.767 1.00 97.25 177 ALA A CA 1
ATOM 1460 C C . ALA A 1 177 ? -24.814 -9.202 28.133 1.00 97.25 177 ALA A C 1
ATOM 1462 O O . ALA A 1 177 ? -25.567 -8.983 29.082 1.00 97.25 177 ALA A O 1
ATOM 1463 N N . ILE A 1 178 ? -23.489 -9.028 28.223 1.00 97.00 178 ILE A N 1
ATOM 1464 C CA . ILE A 1 178 ? -22.826 -8.551 29.446 1.00 97.00 178 ILE A CA 1
ATOM 1465 C C . ILE A 1 178 ? -23.343 -7.160 29.821 1.00 97.00 178 ILE A C 1
ATOM 1467 O O . ILE A 1 178 ? -23.720 -6.941 30.966 1.00 97.00 178 ILE A O 1
ATOM 1471 N N . GLN A 1 179 ? -23.436 -6.231 28.866 1.00 97.50 179 GLN A N 1
ATOM 1472 C CA . GLN A 1 179 ? -23.961 -4.886 29.128 1.00 97.50 179 GLN A CA 1
ATOM 1473 C C . GLN A 1 179 ? -25.404 -4.908 29.643 1.00 97.50 179 GLN A C 1
ATOM 1475 O O . GLN A 1 179 ? -25.756 -4.126 30.528 1.00 97.50 179 GLN A O 1
ATOM 1480 N N . GLN A 1 180 ? -26.246 -5.791 29.104 1.00 96.69 180 GLN A N 1
ATOM 1481 C CA . GLN A 1 180 ? -27.617 -5.950 29.577 1.00 96.69 180 GLN A CA 1
ATOM 1482 C C . GLN A 1 180 ? -27.660 -6.513 31.004 1.00 96.69 180 GLN A C 1
ATOM 1484 O O . GLN A 1 180 ? -28.415 -6.000 31.830 1.00 96.69 180 GLN A O 1
ATOM 1489 N N . ALA A 1 181 ? -26.832 -7.516 31.305 1.00 95.56 181 ALA A N 1
ATOM 1490 C CA . ALA A 1 181 ? -26.720 -8.086 32.644 1.00 95.56 181 ALA A CA 1
ATOM 1491 C C . ALA A 1 181 ? -26.218 -7.051 33.665 1.00 95.56 181 ALA A C 1
ATOM 1493 O O . ALA A 1 181 ? -26.787 -6.939 34.748 1.00 95.56 181 ALA A O 1
ATOM 1494 N N . THR A 1 182 ? -25.224 -6.231 33.306 1.00 96.69 182 THR A N 1
ATOM 1495 C CA . THR A 1 182 ? -24.728 -5.148 34.170 1.00 96.69 182 THR A CA 1
ATOM 1496 C C . THR A 1 182 ? -25.835 -4.152 34.504 1.00 96.69 182 THR A C 1
ATOM 1498 O O . THR A 1 182 ? -26.053 -3.858 35.675 1.00 96.69 182 THR A O 1
ATOM 1501 N N . LYS A 1 183 ? -26.611 -3.710 33.507 1.00 97.00 183 LYS A N 1
ATOM 1502 C CA . LYS A 1 183 ? -27.752 -2.806 33.734 1.00 97.00 183 LYS A CA 1
ATOM 1503 C C . LYS A 1 183 ? -28.842 -3.431 34.604 1.00 97.00 183 LYS A C 1
ATOM 1505 O O . LYS A 1 183 ? -29.485 -2.733 35.381 1.00 97.00 183 LYS A O 1
ATOM 1510 N N . ALA A 1 184 ? -29.094 -4.732 34.456 1.00 96.12 184 ALA A N 1
ATOM 1511 C CA . ALA A 1 184 ? -30.051 -5.434 35.306 1.00 96.12 184 ALA A CA 1
ATOM 1512 C C . ALA A 1 184 ? -29.566 -5.478 36.765 1.00 96.12 184 ALA A C 1
ATOM 1514 O O . ALA A 1 184 ? -30.345 -5.195 37.672 1.00 96.12 184 ALA A O 1
ATOM 1515 N N . ASN A 1 185 ? -28.276 -5.744 36.984 1.00 95.62 185 ASN A N 1
ATOM 1516 C CA . ASN A 1 185 ? -27.677 -5.745 38.318 1.00 95.62 185 ASN A CA 1
ATOM 1517 C C . ASN A 1 185 ? -27.706 -4.358 38.975 1.00 95.62 185 ASN A C 1
ATOM 1519 O O . ASN A 1 185 ? -28.007 -4.264 40.161 1.00 95.62 185 ASN A O 1
ATOM 1523 N N . GLU A 1 186 ? -27.446 -3.288 38.218 1.00 96.81 186 GLU A N 1
ATOM 1524 C CA . GLU A 1 186 ? -27.562 -1.907 38.711 1.00 96.81 186 GLU A CA 1
ATOM 1525 C C . GLU A 1 186 ? -28.978 -1.615 39.229 1.00 96.81 186 GLU A C 1
ATOM 1527 O O . GLU A 1 186 ? -29.135 -1.117 40.341 1.00 96.81 186 GLU A O 1
ATOM 1532 N N . ARG A 1 187 ? -30.019 -2.023 38.489 1.00 95.69 187 ARG A N 1
ATOM 1533 C CA . ARG A 1 187 ? -31.420 -1.860 38.922 1.00 95.69 187 ARG A CA 1
ATOM 1534 C C . ARG A 1 187 ? -31.732 -2.613 40.213 1.00 95.69 187 ARG A C 1
ATOM 1536 O O . ARG A 1 187 ? -32.391 -2.066 41.092 1.00 95.69 187 ARG A O 1
ATOM 1543 N N . VAL A 1 188 ? -31.254 -3.852 40.334 1.00 96.38 188 VAL A N 1
ATOM 1544 C CA . VAL A 1 188 ? -31.436 -4.649 41.558 1.00 96.38 188 VAL A CA 1
ATOM 1545 C C . VAL A 1 188 ? -30.735 -3.981 42.742 1.00 96.38 188 VAL A C 1
ATOM 1547 O O . VAL A 1 188 ? -31.302 -3.910 43.831 1.00 96.38 188 VAL A O 1
ATOM 1550 N N . ALA A 1 189 ? -29.530 -3.444 42.541 1.00 95.38 189 ALA A N 1
ATOM 1551 C CA . ALA A 1 189 ? -28.804 -2.732 43.588 1.00 95.38 189 ALA A CA 1
ATOM 1552 C C . ALA A 1 189 ? -29.545 -1.461 44.044 1.00 95.38 189 ALA A C 1
ATOM 1554 O O . ALA A 1 189 ? -29.636 -1.203 45.245 1.00 95.38 189 ALA A O 1
ATOM 1555 N N . GLU A 1 190 ? -30.123 -0.699 43.110 1.00 96.25 190 GLU A N 1
ATOM 1556 C CA . GLU A 1 190 ? -30.955 0.470 43.421 1.00 96.25 190 GLU A CA 1
ATOM 1557 C C . GLU A 1 190 ? -32.207 0.095 44.229 1.00 96.25 190 GLU A C 1
ATOM 1559 O O . GLU A 1 190 ? -32.551 0.779 45.195 1.00 96.25 190 GLU A O 1
ATOM 1564 N N . GLU A 1 191 ? -32.893 -0.995 43.872 1.00 96.38 191 GLU A N 1
ATOM 1565 C CA . GLU A 1 191 ? -34.031 -1.501 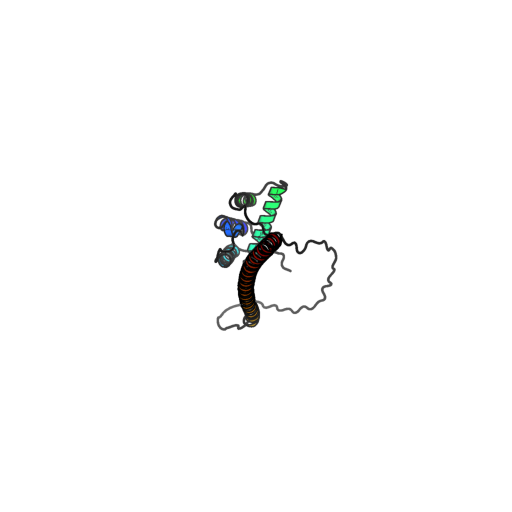44.651 1.00 96.38 191 GLU A CA 1
ATOM 1566 C C . GLU A 1 191 ? -33.616 -1.952 46.052 1.00 96.38 191 GLU A C 1
ATOM 1568 O O . GLU A 1 191 ? -34.282 -1.607 47.029 1.00 96.38 191 GLU A O 1
ATOM 1573 N N . MET A 1 192 ? -32.490 -2.659 46.184 1.00 95.56 192 MET A N 1
ATOM 1574 C CA . MET A 1 192 ? -31.962 -3.048 47.494 1.00 95.56 192 MET A CA 1
ATOM 1575 C C . MET A 1 192 ? -31.637 -1.829 48.363 1.00 95.56 192 MET A C 1
ATOM 1577 O O . MET A 1 192 ? -31.963 -1.827 49.549 1.00 95.56 192 MET A O 1
ATOM 1581 N N . GLN A 1 193 ? -31.047 -0.771 47.795 1.00 95.56 193 GLN A N 1
ATOM 1582 C CA . GLN A 1 193 ? -30.790 0.472 48.529 1.00 95.56 193 GLN A CA 1
ATOM 1583 C C . GLN A 1 193 ? -32.084 1.134 49.012 1.00 95.56 193 GLN A C 1
ATOM 1585 O O . GLN A 1 193 ? -32.154 1.553 50.168 1.00 95.56 193 GLN A O 1
ATOM 1590 N N . LYS A 1 194 ? -33.124 1.184 48.169 1.00 95.75 194 LYS A N 1
ATOM 1591 C CA . LYS A 1 194 ? -34.443 1.711 48.555 1.00 95.75 194 LYS A CA 1
ATOM 1592 C C . LYS A 1 194 ? -35.071 0.892 49.680 1.00 95.75 194 LYS A C 1
ATOM 1594 O O . LYS A 1 194 ? -35.539 1.469 50.657 1.00 95.75 194 LYS A O 1
ATOM 1599 N N . ASN A 1 195 ? -35.034 -0.435 49.577 1.00 95.12 195 ASN A N 1
ATOM 1600 C CA . ASN A 1 195 ? -35.573 -1.323 50.606 1.00 95.12 195 ASN A CA 1
ATOM 1601 C C . ASN A 1 195 ? -34.824 -1.167 51.935 1.00 95.12 195 ASN A C 1
ATOM 1603 O O . ASN A 1 195 ? -35.456 -1.078 52.983 1.00 95.12 195 ASN A O 1
ATOM 1607 N N . ASN A 1 196 ? -33.494 -1.056 51.902 1.00 95.06 196 ASN A N 1
ATOM 1608 C CA . ASN A 1 196 ? -32.700 -0.806 53.105 1.00 95.06 196 ASN A CA 1
ATOM 1609 C C . ASN A 1 196 ? -33.016 0.559 53.735 1.00 95.06 196 ASN A C 1
ATOM 1611 O O . ASN A 1 196 ? -33.121 0.651 54.955 1.00 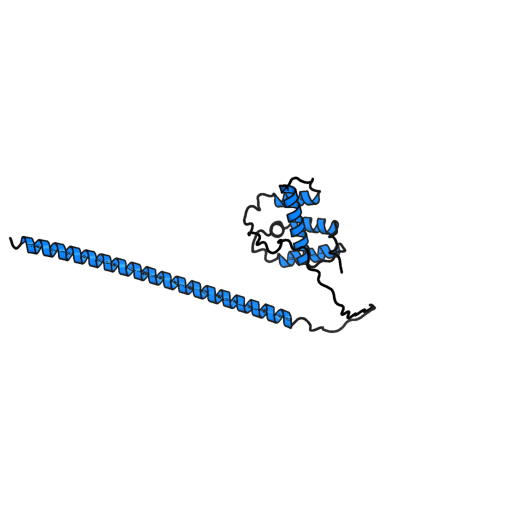95.06 196 ASN A O 1
ATOM 1615 N N . ALA A 1 197 ? -33.214 1.604 52.925 1.00 95.31 197 ALA A N 1
ATOM 1616 C CA . ALA A 1 197 ? -33.623 2.919 53.420 1.00 95.31 197 ALA A CA 1
ATOM 1617 C C . ALA A 1 197 ? -35.018 2.884 54.070 1.00 95.31 197 ALA A C 1
ATOM 1619 O O . ALA A 1 197 ? -35.220 3.485 55.123 1.00 95.31 197 ALA A O 1
ATOM 1620 N N . LEU A 1 198 ? -35.963 2.138 53.484 1.00 95.12 198 LEU A N 1
ATOM 1621 C CA . LEU A 1 198 ? -37.290 1.923 54.068 1.00 95.12 198 LEU A CA 1
ATOM 1622 C C . LEU A 1 198 ? -37.212 1.171 55.401 1.00 95.12 198 LEU A C 1
ATOM 1624 O O . LEU A 1 198 ? -37.867 1.571 56.359 1.00 95.12 198 LEU A O 1
ATOM 1628 N N . LEU A 1 199 ? -36.395 0.115 55.481 1.00 94.69 199 LEU A N 1
ATOM 1629 C CA . LEU A 1 199 ? -36.179 -0.625 56.727 1.00 94.69 199 LEU A CA 1
ATOM 1630 C C . LEU A 1 199 ? -35.580 0.269 57.820 1.00 94.69 199 LEU A C 1
ATOM 1632 O O . LEU A 1 199 ? -36.043 0.213 58.955 1.00 94.69 199 LEU A O 1
ATOM 1636 N N . ALA A 1 200 ? -34.604 1.118 57.484 1.00 94.31 200 ALA A N 1
ATOM 1637 C CA . ALA A 1 200 ? -34.017 2.067 58.431 1.00 94.31 200 ALA A CA 1
ATOM 1638 C C . ALA A 1 200 ? -35.064 3.055 58.978 1.00 94.31 200 ALA A C 1
ATOM 1640 O O . ALA A 1 200 ? -35.171 3.224 60.189 1.00 94.31 200 ALA A O 1
ATOM 1641 N N . ALA A 1 201 ? -35.901 3.629 58.106 1.00 93.75 201 ALA A N 1
ATOM 1642 C CA . ALA A 1 201 ? -36.973 4.535 58.521 1.00 93.75 201 ALA A CA 1
ATOM 1643 C C . ALA A 1 201 ? -38.014 3.850 59.427 1.00 93.75 201 ALA A C 1
ATOM 1645 O O . ALA A 1 201 ? -38.522 4.460 60.367 1.00 93.75 201 ALA A O 1
ATOM 1646 N N . LEU A 1 202 ? -38.323 2.576 59.163 1.00 94.06 202 LEU A N 1
ATOM 1647 C CA . LEU A 1 202 ? -39.259 1.801 59.977 1.00 94.06 202 LEU A CA 1
ATOM 1648 C C . LEU A 1 202 ? -38.698 1.528 61.382 1.00 94.06 202 LEU A C 1
ATOM 1650 O O . LEU A 1 202 ? -39.431 1.612 62.364 1.00 94.06 202 LEU A O 1
ATOM 1654 N N . ILE A 1 203 ? -37.397 1.231 61.476 1.00 93.31 203 ILE A N 1
ATOM 1655 C CA . ILE A 1 203 ? -36.691 1.050 62.752 1.00 93.31 203 ILE A CA 1
ATOM 1656 C C . ILE A 1 203 ? -36.696 2.353 63.561 1.00 93.31 203 ILE A C 1
ATOM 1658 O O . ILE A 1 203 ? -36.984 2.316 64.758 1.00 93.31 203 ILE A O 1
ATOM 1662 N N . ASP A 1 204 ? -36.439 3.496 62.921 1.00 92.88 204 ASP A N 1
ATOM 1663 C CA . ASP A 1 204 ? -36.464 4.801 63.590 1.00 92.88 204 ASP A CA 1
ATOM 1664 C C . ASP A 1 204 ? -37.860 5.127 64.144 1.00 92.88 204 ASP A C 1
ATOM 1666 O O . ASP A 1 204 ? -37.977 5.552 65.293 1.00 92.88 204 ASP A O 1
ATOM 1670 N N . HIS A 1 205 ? -38.924 4.863 63.377 1.00 91.06 205 HIS A N 1
ATOM 1671 C CA . HIS A 1 205 ? -40.306 5.083 63.824 1.00 91.06 205 HIS A CA 1
ATOM 1672 C C . HIS A 1 205 ? -40.670 4.201 65.026 1.00 91.06 205 HIS A C 1
ATOM 1674 O O . HIS A 1 205 ? -41.183 4.694 66.028 1.00 91.06 205 HIS A O 1
ATOM 1680 N N . LEU A 1 206 ? -40.354 2.902 64.969 1.00 90.88 206 LEU A N 1
ATOM 1681 C CA . LEU A 1 206 ? -40.593 1.981 66.086 1.00 90.88 206 LEU A CA 1
ATOM 1682 C C . LEU A 1 206 ? -39.786 2.356 67.340 1.00 90.88 206 LEU A C 1
ATOM 1684 O O . LEU A 1 206 ? -40.229 2.089 68.454 1.00 90.88 206 LEU A O 1
ATOM 1688 N N . SER A 1 207 ? -38.617 2.981 67.170 1.00 87.75 207 SER A N 1
ATOM 1689 C CA . SER A 1 207 ? -37.805 3.476 68.287 1.00 87.75 207 SER A CA 1
ATOM 1690 C C . SER A 1 207 ? -38.392 4.743 68.924 1.00 87.75 207 SER A C 1
ATOM 1692 O O . SER A 1 207 ? -38.190 4.962 70.115 1.00 87.75 207 SER A O 1
ATOM 1694 N N . GLN A 1 208 ? -39.119 5.567 68.159 1.00 82.62 208 GLN A N 1
ATOM 1695 C CA . GLN A 1 208 ? -39.794 6.772 68.658 1.00 82.62 208 GLN A CA 1
ATOM 1696 C C . GLN A 1 208 ? -41.092 6.453 69.411 1.00 82.62 208 GLN A C 1
ATOM 1698 O O . GLN A 1 208 ? -41.382 7.116 70.399 1.00 82.62 208 GLN A O 1
ATOM 1703 N N . ASP A 1 209 ? -41.830 5.419 68.997 1.00 79.50 209 ASP A N 1
ATOM 1704 C CA . ASP A 1 209 ? -43.078 4.993 69.656 1.00 79.50 209 ASP A CA 1
ATOM 1705 C C . ASP A 1 209 ? -42.852 4.263 71.000 1.00 79.50 209 ASP A C 1
ATOM 1707 O O . ASP A 1 209 ? -43.800 4.017 71.746 1.00 79.50 209 ASP A O 1
ATOM 1711 N N . ALA A 1 210 ? -41.608 3.876 71.306 1.00 67.56 210 ALA A N 1
ATOM 1712 C CA . ALA A 1 210 ? -41.236 3.127 72.510 1.00 67.56 210 ALA A CA 1
ATOM 1713 C C . ALA A 1 210 ? -40.807 4.009 73.708 1.00 67.56 210 ALA A C 1
ATOM 1715 O O . ALA A 1 210 ? -40.434 3.460 74.750 1.00 67.56 210 ALA A O 1
ATOM 1716 N N . VAL A 1 211 ? -40.843 5.342 73.565 1.00 53.44 211 VAL A N 1
ATOM 1717 C CA . VAL A 1 211 ? -40.491 6.354 74.587 1.00 53.44 211 VAL A CA 1
ATOM 1718 C C . VAL A 1 211 ? -41.743 7.081 75.063 1.00 53.44 211 VAL A C 1
ATOM 1720 O O . VAL A 1 211 ? -41.868 7.264 76.295 1.00 53.44 211 VAL A O 1
#

Secondary structure (DSSP, 8-state):
----PPPPHHHHHHHHHHHHH-HHHHHT--TT-TTHHHHHHHHHHHHHHT-SPP--HHHHHHHHHHHHHHHHHHHHH--SPPPHHHHHHHHHHHSGGG-S-PPP----S-S--------------------------------HHHHHHHHHHHHHHHHHHHHHHHHHHHHHHHHHHHHHHHHHHHHHHHHHHHHHHHHHHHHHHHHHTT-